Protein AF-A0A8C5S8V0-F1 (afdb_monomer_lite)

Radius of gyration: 33.28 Å; chains: 1; bounding box: 62×49×114 Å

Foldseek 3Di:
DDDDDDDDDDDPDPPDPPPPVVVVVVVVVVVVCVVVVVVVVVVLVCLQVVLVVQLVVLVVLLVQLVVVVVVVVVPPPDDPDPPDDDVSVVSNVSSVLSNVLSVLSNVCSVVVDPVSVVVSVVSVVVVVVVVVVVVVVCVVCVVVVLVVVLVVVLVLLLCCVVDPVSVVVVVCVCVVVVHAHSVHVCSNVVNVVVPDDPPPNPDDDPPDDD

InterPro domains:
  IPR008952 Tetraspanin, EC2 domain superfamily [G3DSA:1.10.1450.10] (140-208)
  IPR008952 Tetraspanin, EC2 domain superfamily [SSF48652] (139-200)
  IPR018499 Tetraspanin/Peripherin [PF00335] (44-190)
  IPR018499 Tetraspanin/Peripherin [PTHR19282] (47-190)

Organism: Laticauda laticaudata (NCBI:txid8630)

Structure (mmCIF, N/CA/C/O backbone):
data_AF-A0A8C5S8V0-F1
#
_entry.id   AF-A0A8C5S8V0-F1
#
loop_
_atom_site.group_PDB
_atom_site.id
_atom_site.type_symbol
_atom_site.label_atom_id
_atom_site.label_alt_id
_atom_site.label_comp_id
_atom_site.label_asym_id
_atom_site.label_entity_id
_atom_site.label_seq_id
_atom_site.pdbx_PDB_ins_code
_atom_site.Cartn_x
_atom_site.Cartn_y
_atom_site.Cartn_z
_atom_site.occupancy
_atom_site.B_iso_or_equiv
_atom_site.auth_seq_id
_atom_site.auth_comp_id
_atom_site.auth_asym_id
_atom_site.auth_atom_id
_atom_site.pdbx_PDB_model_num
ATOM 1 N N . PHE A 1 1 ? -20.582 -27.623 48.621 1.00 42.00 1 PHE A N 1
ATOM 2 C CA . PHE A 1 1 ? -21.358 -27.596 49.874 1.00 42.00 1 PHE A CA 1
ATOM 3 C C . PHE A 1 1 ? -20.462 -27.062 50.981 1.00 42.00 1 PHE A C 1
ATOM 5 O O . PHE A 1 1 ? -19.531 -27.774 51.334 1.00 42.00 1 PHE A O 1
ATOM 12 N N . PRO A 1 2 ? -20.627 -25.824 51.474 1.00 47.59 2 PRO A N 1
ATOM 13 C CA . PRO A 1 2 ? -19.934 -25.407 52.684 1.00 47.59 2 PRO A CA 1
ATOM 14 C C . PRO A 1 2 ? -20.693 -25.917 53.920 1.00 47.59 2 PRO A C 1
ATOM 16 O O . PRO A 1 2 ? -21.918 -26.030 53.910 1.00 47.59 2 PRO A O 1
ATOM 19 N N . HIS A 1 3 ? -19.921 -26.300 54.932 1.00 40.84 3 HIS A N 1
ATOM 20 C CA . HIS A 1 3 ? -20.319 -27.047 56.126 1.00 40.84 3 HIS A CA 1
ATOM 21 C C . HIS A 1 3 ? -21.219 -26.259 57.108 1.00 40.84 3 HIS A C 1
ATOM 23 O O . HIS A 1 3 ? -21.192 -25.028 57.099 1.00 40.84 3 HIS A O 1
ATOM 29 N N . PRO A 1 4 ? -21.994 -26.954 57.969 1.00 43.84 4 PRO A N 1
ATOM 30 C CA . PRO A 1 4 ? -22.879 -26.339 58.960 1.00 43.84 4 PRO A CA 1
ATOM 31 C C . PRO A 1 4 ? -22.110 -25.732 60.146 1.00 43.84 4 PRO A C 1
ATOM 33 O O . PRO A 1 4 ? -21.208 -26.359 60.698 1.00 43.84 4 PRO A O 1
ATOM 36 N N . CYS A 1 5 ? -22.508 -24.529 60.572 1.00 42.72 5 CYS A N 1
ATOM 37 C CA . CYS A 1 5 ? -22.078 -23.928 61.835 1.00 42.72 5 CYS A CA 1
ATOM 38 C C . CYS A 1 5 ? -22.694 -24.695 63.019 1.00 42.72 5 CYS A C 1
ATOM 40 O O . CYS A 1 5 ? -23.913 -24.846 63.094 1.00 42.72 5 CYS A O 1
ATOM 42 N N . THR A 1 6 ? -21.863 -25.171 63.945 1.00 46.66 6 THR A N 1
ATOM 43 C CA . THR A 1 6 ? -22.272 -25.737 65.244 1.00 46.66 6 THR A CA 1
ATOM 44 C C . THR A 1 6 ? -22.506 -24.646 66.308 1.00 46.66 6 THR A C 1
ATOM 46 O O . THR A 1 6 ? -22.030 -23.525 66.130 1.00 46.66 6 THR A O 1
ATOM 49 N N . PRO A 1 7 ? -23.264 -24.940 67.388 1.00 44.78 7 PRO A N 1
ATOM 50 C CA . PRO A 1 7 ? -24.003 -23.940 68.165 1.00 44.78 7 PRO A CA 1
ATOM 51 C C . PRO A 1 7 ? -23.244 -23.317 69.359 1.00 44.78 7 PRO A C 1
ATOM 53 O O . PRO A 1 7 ? -22.161 -23.759 69.732 1.00 44.78 7 PRO A O 1
ATOM 56 N N . LEU A 1 8 ? -23.872 -22.266 69.908 1.00 46.88 8 LEU A N 1
ATOM 57 C CA . LEU A 1 8 ? -23.425 -21.238 70.865 1.00 46.88 8 LEU A CA 1
ATOM 58 C C . LEU A 1 8 ? -22.712 -21.686 72.166 1.00 46.88 8 LEU A C 1
ATOM 60 O O . LEU A 1 8 ? -23.029 -22.716 72.752 1.00 46.88 8 LEU A O 1
ATOM 64 N N . SER A 1 9 ? -21.858 -20.779 72.669 1.00 39.94 9 SER A N 1
ATOM 65 C CA . SER A 1 9 ? -21.313 -20.682 74.043 1.00 39.94 9 SER A CA 1
ATOM 66 C C . SER A 1 9 ? -21.852 -19.388 74.711 1.00 39.94 9 SER A C 1
ATOM 68 O O . SER A 1 9 ? -22.290 -18.495 73.984 1.00 39.94 9 SER A O 1
ATOM 70 N N . PRO A 1 10 ? -21.905 -19.267 76.053 1.00 43.69 10 PRO A N 1
ATOM 71 C CA . PRO A 1 10 ? -23.105 -19.009 76.854 1.00 43.69 10 PRO A CA 1
ATOM 72 C C . PRO A 1 10 ? -23.436 -17.525 77.090 1.00 43.69 10 PRO A C 1
ATOM 74 O O . PRO A 1 10 ? -24.373 -17.224 77.828 1.00 43.69 10 PRO A O 1
ATOM 77 N N . ASP A 1 11 ? -22.710 -16.600 76.470 1.00 45.16 11 ASP A N 1
ATOM 78 C CA . ASP A 1 11 ? -22.984 -15.173 76.592 1.00 45.16 11 ASP A CA 1
ATOM 79 C C . ASP A 1 11 ? -23.925 -14.783 75.455 1.00 45.16 11 ASP A C 1
ATOM 81 O O . ASP A 1 11 ? -23.523 -14.701 74.296 1.00 45.16 11 ASP A O 1
ATOM 85 N N . GLY A 1 12 ? -25.210 -14.645 75.794 1.00 46.97 12 GLY A N 1
ATOM 86 C CA . GLY A 1 12 ? -26.328 -14.388 74.885 1.00 46.97 12 GLY A CA 1
ATOM 87 C C . GLY A 1 12 ? -26.205 -13.088 74.094 1.00 46.97 12 GLY A C 1
ATOM 88 O O . GLY A 1 12 ? -26.936 -12.131 74.334 1.00 46.97 12 GLY A O 1
ATOM 89 N N . GLN A 1 13 ? -25.314 -13.078 73.109 1.00 38.91 13 GLN A N 1
ATOM 90 C CA . GLN A 1 13 ? -25.154 -12.004 72.152 1.00 38.91 13 GLN A CA 1
ATOM 91 C C . GLN A 1 13 ? -25.221 -12.613 70.754 1.00 38.91 13 GLN A C 1
ATOM 93 O O . GLN A 1 13 ? -24.284 -13.260 70.281 1.00 38.91 13 GLN A O 1
ATOM 98 N N . GLU A 1 14 ? -26.378 -12.440 70.111 1.00 40.88 14 GLU A N 1
ATOM 99 C CA . GLU A 1 14 ? -26.601 -12.790 68.711 1.00 40.88 14 GLU A CA 1
ATOM 100 C C . GLU A 1 14 ? -25.585 -12.042 67.837 1.00 40.88 14 GLU A C 1
ATOM 102 O O . GLU A 1 14 ? -25.805 -10.911 67.405 1.00 40.88 14 GLU A O 1
ATOM 107 N N . SER A 1 15 ? -24.447 -12.671 67.546 1.00 43.50 15 SER A N 1
ATOM 108 C CA . SER A 1 15 ? -23.608 -12.271 66.419 1.00 43.50 15 SER A CA 1
ATOM 109 C C . SER A 1 15 ? -24.279 -12.797 65.155 1.00 43.50 15 SER A C 1
ATOM 111 O O . SER A 1 15 ? -23.952 -13.854 64.618 1.00 43.50 15 SER A O 1
ATOM 113 N N . GLY A 1 16 ? -25.301 -12.061 64.715 1.00 40.69 16 GLY A N 1
ATOM 114 C CA . GLY A 1 16 ? -26.014 -12.336 63.481 1.00 40.69 16 GLY A CA 1
ATOM 115 C C . GLY A 1 16 ? -25.028 -12.416 62.320 1.00 40.69 16 GLY A C 1
ATOM 116 O O . GLY A 1 16 ? -24.464 -11.407 61.894 1.00 40.69 16 GLY A O 1
ATOM 117 N N . CYS A 1 17 ? -24.833 -13.616 61.776 1.00 51.16 17 CYS A N 1
ATOM 118 C CA . CYS A 1 17 ? -24.262 -13.778 60.448 1.00 51.16 17 CYS A CA 1
ATOM 119 C C . CYS A 1 17 ? -25.280 -13.224 59.448 1.00 51.16 17 CYS A C 1
ATOM 121 O O . CYS A 1 17 ? -26.121 -13.951 58.923 1.00 51.16 17 CYS A O 1
ATOM 123 N N . SER A 1 18 ? -25.230 -11.911 59.223 1.00 51.28 18 SER A N 1
ATOM 124 C CA . SER A 1 18 ? -25.999 -11.251 58.176 1.00 51.28 18 SER A CA 1
ATOM 125 C C . SER A 1 18 ? -25.414 -11.670 56.830 1.00 51.28 18 SER A C 1
ATOM 127 O O . SER A 1 18 ? -24.447 -11.090 56.329 1.00 51.28 18 SER A O 1
ATOM 129 N N . TRP A 1 19 ? -25.971 -12.739 56.262 1.00 48.50 19 TRP A N 1
ATOM 130 C CA . TRP A 1 19 ? -25.796 -13.056 54.853 1.00 48.50 19 TRP A CA 1
ATOM 131 C C . TRP A 1 19 ? -26.384 -11.896 54.055 1.00 48.50 19 TRP A C 1
ATOM 133 O O . TRP A 1 19 ? -27.598 -11.777 53.922 1.00 48.50 19 TRP A O 1
ATOM 143 N N . ASN A 1 20 ? -25.517 -11.014 53.557 1.00 61.16 20 ASN A N 1
ATOM 144 C CA . ASN A 1 20 ? -25.916 -9.921 52.685 1.00 61.16 20 ASN A CA 1
ATOM 145 C C . ASN A 1 20 ? -25.773 -10.398 51.229 1.00 61.16 20 ASN A C 1
ATOM 147 O O . ASN A 1 20 ? -24.657 -10.367 50.695 1.00 61.16 20 ASN A O 1
ATOM 151 N N . PRO A 1 21 ? -26.857 -10.877 50.583 1.00 59.06 21 PRO A N 1
ATOM 152 C CA . PRO A 1 21 ? -26.790 -11.469 49.248 1.00 59.06 21 PRO A CA 1
ATOM 153 C C . PRO A 1 21 ? -26.170 -10.496 48.243 1.00 59.06 21 PRO A C 1
ATOM 155 O O . PRO A 1 21 ? -25.381 -10.901 47.396 1.00 59.06 21 PRO A O 1
ATOM 158 N N . THR A 1 22 ? -26.418 -9.197 48.406 1.00 61.09 22 THR A N 1
ATOM 159 C CA . THR A 1 22 ? -25.874 -8.116 47.580 1.00 61.09 22 THR A CA 1
ATOM 160 C C . THR A 1 22 ? -24.343 -8.094 47.577 1.00 61.09 22 THR A C 1
ATOM 162 O O . THR A 1 22 ? -23.731 -7.917 46.529 1.00 61.09 22 THR A O 1
ATOM 165 N N . ARG A 1 23 ? -23.695 -8.345 48.724 1.00 59.88 23 ARG A N 1
ATOM 166 C CA . ARG A 1 23 ? -22.225 -8.341 48.843 1.00 59.88 23 ARG A CA 1
ATOM 167 C C . ARG A 1 23 ? -21.589 -9.542 48.136 1.00 59.88 23 ARG A C 1
ATOM 169 O O . ARG A 1 23 ? -20.514 -9.411 47.558 1.00 59.88 23 ARG A O 1
ATOM 176 N N . GLN A 1 24 ? -22.278 -10.683 48.134 1.00 62.91 24 GLN A N 1
ATOM 177 C CA . GLN A 1 24 ? -21.871 -11.880 47.396 1.00 62.91 24 GLN A CA 1
ATOM 178 C C . GLN A 1 24 ? -21.974 -11.664 45.875 1.00 62.91 24 GLN A C 1
ATOM 180 O O . GLN A 1 24 ? -21.067 -12.056 45.143 1.00 62.91 24 GLN A O 1
ATOM 185 N N . TRP A 1 25 ? -23.034 -10.989 45.405 1.00 57.75 25 TRP A N 1
ATOM 186 C CA . TRP A 1 25 ? -23.209 -10.621 43.993 1.00 57.75 25 TRP A CA 1
ATOM 187 C C . TRP A 1 25 ? -22.106 -9.680 43.492 1.00 57.75 25 TRP A C 1
ATOM 189 O O . TRP A 1 25 ? -21.557 -9.922 42.421 1.00 57.75 25 TRP A O 1
ATOM 199 N N . TYR A 1 26 ? -21.712 -8.670 44.278 1.00 59.69 26 TYR A N 1
ATOM 200 C CA . TYR A 1 26 ? -20.599 -7.782 43.913 1.00 59.69 26 TYR A CA 1
ATOM 201 C C . TYR A 1 26 ? -19.262 -8.527 43.800 1.00 59.69 26 TYR A C 1
ATOM 203 O O . TYR A 1 26 ? -18.533 -8.315 42.838 1.00 59.69 26 TYR A O 1
ATOM 211 N N . LEU A 1 27 ? -18.947 -9.437 44.727 1.00 61.91 27 LEU A N 1
ATOM 212 C CA . LEU A 1 27 ? -17.675 -10.175 44.718 1.00 61.91 27 LEU A CA 1
ATOM 213 C C . LEU A 1 27 ? -17.584 -11.219 43.591 1.00 61.91 27 LEU A C 1
ATOM 215 O O . LEU A 1 27 ? -16.499 -11.434 43.053 1.00 61.91 27 LEU A O 1
ATOM 219 N N . LEU A 1 28 ? -18.708 -11.838 43.209 1.00 60.12 28 LEU A N 1
ATOM 220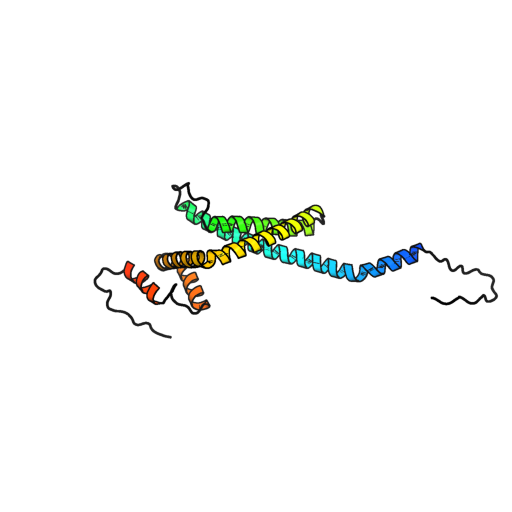 C CA . LEU A 1 28 ? -18.779 -12.765 42.071 1.00 60.12 28 LEU A CA 1
ATOM 221 C C . LEU A 1 28 ? -18.759 -12.047 40.714 1.00 60.12 28 LEU A C 1
ATOM 223 O O . LEU A 1 28 ? -18.283 -12.625 39.743 1.00 60.12 28 LEU A O 1
ATOM 227 N N . HIS A 1 29 ? -19.236 -10.800 40.637 1.00 54.31 29 HIS A N 1
ATOM 228 C CA . HIS A 1 29 ? -19.078 -9.971 39.438 1.00 54.31 29 HIS A CA 1
ATOM 229 C C . HIS A 1 29 ? -17.649 -9.407 39.336 1.00 54.31 29 HIS A C 1
ATOM 231 O O . HIS A 1 29 ? -17.061 -9.392 38.258 1.00 54.31 29 HIS A O 1
ATOM 237 N N . GLN A 1 30 ? -17.037 -9.019 40.462 1.00 50.06 30 GLN A N 1
ATOM 238 C CA . GLN A 1 30 ? -15.672 -8.477 40.520 1.00 50.06 30 GLN A CA 1
ATOM 239 C C . GLN A 1 30 ? -14.610 -9.462 39.990 1.00 50.06 30 GLN A C 1
ATOM 241 O O . GLN A 1 30 ? -13.646 -9.045 39.349 1.00 50.06 30 GLN A O 1
ATOM 246 N N . SER A 1 31 ? -14.772 -10.769 40.225 1.00 47.59 31 SER A N 1
ATOM 247 C CA . SER A 1 31 ? -13.802 -11.792 39.806 1.00 47.59 31 SER A CA 1
ATOM 248 C C . SER A 1 31 ? -13.786 -12.057 38.294 1.00 47.59 31 SER A C 1
ATOM 250 O O . SER A 1 31 ? -12.756 -12.480 37.772 1.00 47.59 31 SER A O 1
ATOM 252 N N . SER A 1 32 ? -14.865 -11.745 37.568 1.00 54.16 32 SER A N 1
ATOM 253 C CA . SER A 1 32 ? -14.909 -11.804 36.097 1.00 54.16 32 SER A CA 1
ATOM 254 C C . SER A 1 32 ? -14.277 -10.595 35.389 1.00 54.16 32 SER A C 1
ATOM 256 O O . SER A 1 32 ? -14.012 -10.680 34.192 1.00 54.16 32 SER A O 1
ATOM 258 N N . HIS A 1 33 ? -13.999 -9.492 36.095 1.00 53.62 33 HIS A N 1
ATOM 259 C CA . HIS A 1 33 ? -13.464 -8.260 35.490 1.00 53.62 33 HIS A CA 1
ATOM 260 C C . HIS A 1 33 ? -11.927 -8.134 35.550 1.00 53.62 33 HIS A C 1
ATOM 262 O O . HIS A 1 33 ? -11.331 -7.511 34.675 1.00 53.62 33 HIS A O 1
ATOM 268 N N . LEU A 1 34 ? -11.251 -8.798 36.497 1.00 57.88 34 LEU A N 1
ATOM 269 C CA . LEU A 1 34 ? -9.812 -8.598 36.750 1.00 57.88 34 LEU A CA 1
ATOM 270 C C . LEU A 1 34 ? -8.831 -8.967 35.602 1.00 57.88 34 LEU A C 1
ATOM 272 O O . LEU A 1 34 ? -7.851 -8.244 35.432 1.00 57.88 34 LEU A O 1
ATOM 276 N N . PRO A 1 35 ? -9.024 -10.038 34.798 1.00 56.28 35 PRO A N 1
ATOM 277 C CA . PRO A 1 35 ? -8.169 -10.301 33.630 1.00 56.28 35 PRO A CA 1
ATOM 278 C C . PRO A 1 35 ? -8.601 -9.520 32.375 1.00 56.28 35 PRO A C 1
ATOM 280 O O . PRO A 1 35 ? -7.834 -9.414 31.417 1.00 56.28 35 PRO A O 1
ATOM 283 N N . LEU A 1 36 ? -9.816 -8.964 32.371 1.00 58.81 36 LEU A N 1
ATOM 284 C CA . LEU A 1 36 ? -10.392 -8.251 31.231 1.00 58.81 36 LEU A CA 1
ATOM 285 C C . LEU A 1 36 ? -9.857 -6.814 31.127 1.00 58.81 36 LEU A C 1
ATOM 287 O O . LEU A 1 36 ? -9.643 -6.318 30.021 1.00 58.81 36 LEU A O 1
ATOM 291 N N . ASP A 1 37 ? -9.576 -6.170 32.263 1.00 65.56 37 ASP A N 1
ATOM 292 C CA . ASP A 1 37 ? -9.092 -4.785 32.308 1.00 65.56 37 ASP A CA 1
ATOM 293 C C . ASP A 1 37 ? -7.676 -4.649 31.726 1.00 65.56 37 ASP A C 1
ATOM 295 O O . ASP A 1 37 ? -7.413 -3.763 30.910 1.00 65.56 37 ASP A O 1
ATOM 299 N N . SER A 1 38 ? -6.768 -5.575 32.056 1.00 67.38 38 SER A N 1
ATOM 300 C CA . SER A 1 38 ? -5.398 -5.570 31.516 1.00 67.38 38 SER A CA 1
ATOM 301 C C . SER A 1 38 ? -5.376 -5.820 30.001 1.00 67.38 38 SER A C 1
ATOM 303 O O . SER A 1 38 ? -4.689 -5.115 29.256 1.00 67.38 38 SER A O 1
ATOM 305 N N . PHE A 1 39 ? -6.200 -6.760 29.526 1.00 74.75 39 PHE A N 1
ATOM 306 C CA . PHE A 1 39 ? -6.371 -7.030 28.099 1.00 74.75 39 PHE A CA 1
ATOM 307 C C . PHE A 1 39 ? -6.983 -5.832 27.358 1.00 74.75 39 PHE A C 1
ATOM 309 O O . PHE A 1 39 ? -6.514 -5.471 26.281 1.00 74.75 39 PHE A O 1
ATOM 316 N N . SER A 1 40 ? -7.974 -5.168 27.956 1.00 77.31 40 SER A N 1
ATOM 317 C CA . SER A 1 40 ? -8.625 -3.974 27.405 1.00 77.31 40 SER A CA 1
ATOM 318 C C . SER A 1 40 ? -7.648 -2.805 27.241 1.00 77.31 40 SER A C 1
ATOM 320 O O . SER A 1 40 ? -7.581 -2.197 26.172 1.00 77.31 40 SER A O 1
ATOM 322 N N . HIS A 1 41 ? -6.819 -2.529 28.253 1.00 79.44 41 HIS A N 1
ATOM 323 C CA . HIS A 1 41 ? -5.790 -1.490 28.166 1.00 79.44 41 HIS A CA 1
ATOM 324 C C . HIS A 1 41 ? -4.733 -1.799 27.098 1.00 79.44 41 HIS A C 1
ATOM 326 O O . HIS A 1 41 ? -4.353 -0.908 26.333 1.00 79.44 41 HIS A O 1
ATOM 332 N N . CYS A 1 42 ? -4.293 -3.057 26.999 1.00 83.31 42 CYS A N 1
ATOM 333 C CA . CYS A 1 42 ? -3.346 -3.481 25.971 1.00 83.31 42 CYS A CA 1
ATOM 334 C C . CYS A 1 42 ? -3.955 -3.368 24.565 1.00 83.31 42 CYS A C 1
ATOM 336 O O . CYS A 1 42 ? -3.340 -2.790 23.672 1.00 83.31 42 CYS A O 1
ATOM 338 N N . ALA A 1 43 ? -5.198 -3.820 24.381 1.00 82.38 43 ALA A N 1
ATOM 339 C CA . ALA A 1 43 ? -5.918 -3.735 23.114 1.00 82.38 43 ALA A CA 1
ATOM 340 C C . ALA A 1 43 ? -6.152 -2.282 22.667 1.00 82.38 43 ALA A C 1
ATOM 342 O O . ALA A 1 43 ? -5.960 -1.969 21.490 1.00 82.38 43 ALA A O 1
ATOM 343 N N . LYS A 1 44 ? -6.502 -1.374 23.591 1.00 83.25 44 LYS A N 1
ATOM 344 C CA . LYS A 1 44 ? -6.614 0.069 23.308 1.00 83.25 44 LYS A CA 1
ATOM 345 C C . LYS A 1 44 ? -5.271 0.653 22.856 1.00 83.25 44 LYS A C 1
ATOM 347 O O . LYS A 1 44 ? -5.220 1.341 21.839 1.00 83.25 44 LYS A O 1
ATOM 352 N N . CYS A 1 45 ? -4.185 0.334 23.564 1.00 86.06 45 CYS A N 1
ATOM 353 C CA . CYS A 1 45 ? -2.840 0.813 23.235 1.00 86.06 45 CYS A CA 1
ATOM 354 C C . CYS A 1 45 ? -2.352 0.287 21.874 1.00 86.06 45 CYS A C 1
ATOM 356 O O . CYS A 1 45 ? -1.865 1.056 21.045 1.00 86.06 45 CYS A O 1
ATOM 358 N N . LEU A 1 46 ? -2.550 -1.006 21.605 1.00 87.50 46 LEU A N 1
ATOM 359 C CA . LEU A 1 46 ? -2.228 -1.633 20.322 1.00 87.50 46 LEU A CA 1
ATOM 360 C C . LEU A 1 46 ? -3.027 -1.011 19.175 1.00 87.50 46 LEU A C 1
ATOM 362 O O . LEU A 1 46 ? -2.445 -0.646 18.158 1.00 87.50 46 LEU A O 1
ATOM 366 N N . THR A 1 47 ? -4.337 -0.827 19.359 1.00 84.69 47 THR A N 1
ATOM 367 C CA . THR A 1 47 ? -5.211 -0.202 18.356 1.00 84.69 47 THR A CA 1
ATOM 368 C C . THR A 1 47 ? -4.757 1.222 18.054 1.00 84.69 47 THR A C 1
ATOM 370 O O . THR A 1 47 ? -4.658 1.596 16.890 1.00 84.69 47 THR A O 1
ATOM 373 N N . PHE A 1 48 ? -4.428 2.015 19.073 1.00 88.31 48 PHE A N 1
ATOM 374 C CA . PHE A 1 48 ? -3.938 3.379 18.881 1.00 88.31 48 PHE A CA 1
ATOM 375 C C . PHE A 1 48 ? -2.583 3.413 18.158 1.00 88.31 48 PHE A C 1
ATOM 377 O O . PHE A 1 48 ? -2.401 4.165 17.200 1.00 88.31 48 PHE A O 1
ATOM 384 N N . THR A 1 49 ?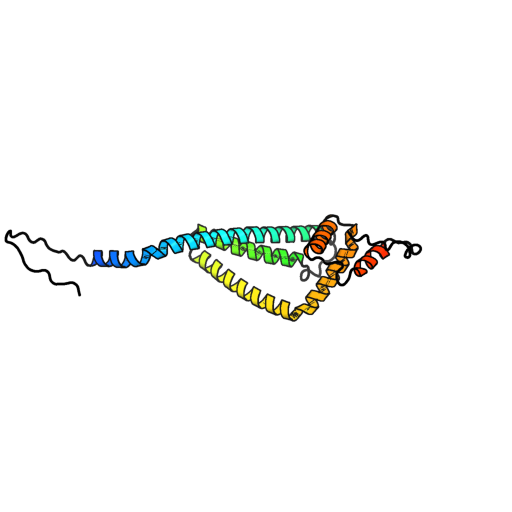 -1.645 2.563 18.581 1.00 89.69 49 THR A N 1
ATOM 385 C CA . THR A 1 49 ? -0.282 2.526 18.032 1.00 89.69 49 THR A CA 1
ATOM 386 C C . THR A 1 49 ? -0.294 2.085 16.573 1.00 89.69 49 THR A C 1
ATOM 388 O O . THR A 1 49 ? 0.298 2.744 15.721 1.00 89.69 49 THR A O 1
ATOM 391 N N . TRP A 1 50 ? -1.023 1.010 16.268 1.00 89.19 50 TRP A N 1
ATOM 392 C CA . TRP A 1 50 ? -1.168 0.500 14.911 1.00 89.19 50 TRP A CA 1
ATOM 393 C C . TRP A 1 50 ? -1.832 1.547 14.015 1.00 89.19 50 TRP A C 1
ATOM 395 O O . TRP A 1 50 ? -1.227 1.967 13.037 1.00 89.19 50 TRP A O 1
ATOM 405 N N . ASN A 1 51 ? -2.998 2.085 14.391 1.00 91.25 51 ASN A N 1
ATOM 406 C CA . ASN A 1 51 ? -3.669 3.118 13.591 1.00 91.25 51 ASN A CA 1
ATOM 407 C C . ASN A 1 51 ? -2.802 4.368 13.366 1.00 91.25 51 ASN A C 1
ATOM 409 O O . ASN A 1 51 ? -2.846 4.950 12.285 1.00 91.25 51 ASN A O 1
ATOM 413 N N . THR A 1 52 ? -1.965 4.756 14.333 1.00 91.44 52 THR A N 1
ATOM 414 C CA . THR A 1 52 ? -1.026 5.875 14.157 1.00 91.44 52 THR A CA 1
ATOM 415 C C . THR A 1 52 ? 0.029 5.564 13.096 1.00 91.44 52 THR A C 1
ATOM 417 O O . THR A 1 52 ? 0.271 6.387 12.215 1.00 91.44 52 THR A O 1
ATOM 420 N N . ILE A 1 53 ? 0.620 4.366 13.125 1.00 93.88 53 ILE A N 1
ATOM 421 C CA . ILE A 1 53 ? 1.595 3.927 12.115 1.00 93.88 53 ILE A CA 1
ATOM 422 C C . ILE A 1 53 ? 0.945 3.888 10.724 1.00 93.88 53 ILE A C 1
ATOM 424 O O . ILE A 1 53 ? 1.498 4.450 9.779 1.00 93.88 53 ILE A O 1
ATOM 428 N N . PHE A 1 54 ? -0.253 3.304 10.599 1.00 91.94 54 PHE A N 1
ATOM 429 C CA . PHE A 1 54 ? -0.988 3.278 9.326 1.00 91.94 54 PHE A CA 1
ATOM 430 C C . PHE A 1 54 ? -1.343 4.676 8.829 1.00 91.94 54 PHE A C 1
ATOM 432 O O . PHE A 1 54 ? -1.241 4.941 7.634 1.00 91.94 54 PHE A O 1
ATOM 439 N N . SER A 1 55 ? -1.684 5.597 9.732 1.00 94.38 55 SER A N 1
ATOM 440 C CA . SER A 1 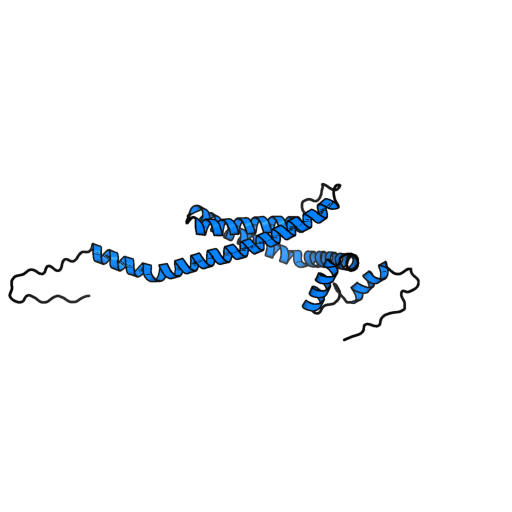55 ? -1.933 6.991 9.374 1.00 94.38 55 SER A CA 1
ATOM 441 C C . SER A 1 55 ? -0.685 7.667 8.802 1.00 94.38 55 SER A C 1
ATOM 443 O O . SER A 1 55 ? -0.799 8.388 7.814 1.00 94.38 55 SER A O 1
ATOM 445 N N . ILE A 1 56 ? 0.494 7.445 9.394 1.00 95.50 56 ILE A N 1
ATOM 446 C CA . ILE A 1 56 ? 1.761 8.019 8.909 1.00 95.50 56 ILE A CA 1
ATOM 447 C C . ILE A 1 56 ? 2.112 7.446 7.531 1.00 95.50 56 ILE A C 1
ATOM 449 O O . ILE A 1 56 ? 2.429 8.206 6.619 1.00 95.50 56 ILE A O 1
ATOM 453 N N . ILE A 1 57 ? 1.999 6.126 7.355 1.00 95.38 57 ILE A N 1
ATOM 454 C CA . ILE A 1 57 ? 2.249 5.466 6.065 1.00 95.38 57 ILE A CA 1
ATOM 455 C C . ILE A 1 57 ? 1.268 5.975 5.000 1.00 95.38 57 ILE A C 1
ATOM 457 O O . ILE A 1 57 ? 1.684 6.317 3.896 1.00 95.38 57 ILE A O 1
ATOM 461 N N . GLY A 1 58 ? -0.022 6.085 5.330 1.00 95.44 58 GLY A N 1
ATOM 462 C CA . GLY A 1 58 ? -1.037 6.613 4.418 1.00 95.44 58 GLY A CA 1
ATOM 463 C C . GLY A 1 58 ? -0.754 8.056 3.996 1.00 95.44 58 GLY A C 1
ATOM 464 O O . GLY A 1 58 ? -0.843 8.373 2.812 1.00 95.44 58 GLY A O 1
ATOM 465 N N . LEU A 1 59 ? -0.334 8.912 4.937 1.00 95.94 59 LEU A N 1
ATOM 466 C CA . LEU A 1 59 ? 0.055 10.296 4.643 1.00 95.94 59 LEU A CA 1
ATOM 467 C C . LEU A 1 59 ? 1.287 10.365 3.740 1.00 95.94 59 LEU A C 1
ATOM 469 O O . LEU A 1 59 ? 1.329 11.196 2.839 1.00 95.94 59 LEU A O 1
ATOM 473 N N . PHE A 1 60 ? 2.266 9.486 3.952 1.00 96.00 60 PHE A N 1
ATOM 474 C CA . PHE A 1 60 ? 3.446 9.397 3.098 1.00 96.00 60 PHE A CA 1
ATOM 475 C C . PHE A 1 60 ? 3.082 8.977 1.666 1.00 96.00 60 PHE A C 1
ATOM 477 O O . PHE A 1 60 ? 3.500 9.624 0.709 1.00 96.00 60 PHE A O 1
ATOM 484 N N . ILE A 1 61 ? 2.231 7.957 1.512 1.00 94.56 61 ILE A N 1
ATOM 485 C CA . ILE A 1 61 ? 1.720 7.523 0.202 1.00 94.56 61 ILE A CA 1
ATOM 486 C C . ILE A 1 61 ? 0.937 8.652 -0.484 1.00 94.56 61 ILE A C 1
ATOM 488 O O . ILE A 1 61 ? 1.121 8.901 -1.674 1.00 94.56 61 ILE A O 1
ATOM 492 N N . LEU A 1 62 ? 0.086 9.359 0.263 1.00 94.88 62 LEU A N 1
ATOM 493 C CA . LEU A 1 62 ? -0.683 10.492 -0.247 1.00 94.88 62 LEU A CA 1
ATOM 494 C C . LEU A 1 62 ? 0.230 11.648 -0.678 1.00 94.88 62 LEU A C 1
ATOM 496 O O . LEU A 1 62 ? -0.002 12.235 -1.732 1.00 94.88 62 LEU A O 1
ATOM 500 N N . ALA A 1 63 ? 1.287 11.939 0.083 1.00 94.75 63 ALA A N 1
ATOM 501 C CA . ALA A 1 63 ? 2.277 12.950 -0.274 1.00 94.75 63 ALA A CA 1
ATOM 502 C C . ALA A 1 63 ? 3.004 12.596 -1.579 1.00 94.75 63 ALA A C 1
ATOM 504 O O . ALA A 1 63 ? 3.095 13.449 -2.458 1.00 94.75 63 ALA A O 1
ATOM 505 N N . ILE A 1 64 ? 3.440 11.340 -1.745 1.00 91.62 64 ILE A N 1
ATOM 506 C CA . ILE A 1 64 ? 4.047 10.857 -2.998 1.00 91.62 64 ILE A CA 1
ATOM 507 C C . ILE A 1 64 ? 3.064 10.990 -4.163 1.00 91.62 64 ILE A C 1
ATOM 509 O O . ILE A 1 64 ? 3.433 11.475 -5.229 1.00 91.62 64 ILE A O 1
ATOM 513 N N . GLY A 1 65 ? 1.805 10.591 -3.966 1.00 90.62 65 GLY A N 1
ATOM 514 C CA . GLY A 1 65 ? 0.783 10.689 -5.004 1.00 90.62 65 GLY A CA 1
ATOM 515 C C . GLY A 1 65 ? 0.536 12.135 -5.447 1.00 90.62 65 GLY A C 1
ATOM 516 O O . GLY A 1 65 ? 0.492 12.408 -6.642 1.00 90.62 65 GLY A O 1
ATOM 517 N N . ILE A 1 66 ? 0.422 13.071 -4.499 1.00 90.94 66 ILE A N 1
ATOM 518 C CA . ILE A 1 66 ? 0.245 14.500 -4.802 1.00 90.94 66 ILE A CA 1
ATOM 519 C C . ILE A 1 66 ? 1.492 15.070 -5.483 1.00 90.94 66 ILE A C 1
ATOM 521 O O . ILE A 1 66 ? 1.356 15.795 -6.468 1.00 90.94 66 ILE A O 1
ATOM 525 N N . TRP A 1 67 ? 2.689 14.722 -5.004 1.00 90.25 67 TRP A N 1
ATOM 526 C CA . TRP A 1 67 ? 3.949 15.139 -5.622 1.00 90.25 67 TRP A CA 1
ATOM 527 C C . TRP A 1 67 ? 4.025 14.683 -7.083 1.00 90.25 67 TRP A C 1
ATOM 529 O O . TRP A 1 67 ? 4.200 15.506 -7.979 1.00 90.25 67 TRP A O 1
ATOM 539 N N . GLY A 1 68 ? 3.762 13.400 -7.345 1.00 85.56 68 GLY A N 1
ATOM 540 C CA . GLY A 1 68 ? 3.777 12.842 -8.697 1.00 85.56 68 GLY A CA 1
ATOM 541 C C . GLY A 1 68 ? 2.697 13.414 -9.621 1.00 85.56 68 GLY A C 1
ATOM 542 O O . GLY A 1 68 ? 2.886 13.448 -10.834 1.00 85.56 68 GLY A O 1
ATOM 543 N N . LEU A 1 69 ? 1.566 13.889 -9.085 1.00 83.81 69 LEU A N 1
ATOM 544 C CA . LEU A 1 69 ? 0.590 14.647 -9.877 1.00 83.81 69 LEU A CA 1
ATOM 545 C C . LEU A 1 69 ? 1.079 16.067 -10.173 1.00 83.81 69 LEU A C 1
ATOM 547 O O . LEU A 1 69 ? 0.895 16.542 -11.288 1.00 83.81 69 LEU A O 1
ATOM 551 N N . SER A 1 70 ? 1.736 16.730 -9.219 1.00 83.25 70 SER A N 1
ATOM 552 C CA . SER A 1 70 ? 2.240 18.096 -9.409 1.00 83.25 70 SER A CA 1
ATOM 553 C C . SER A 1 70 ? 3.305 18.197 -10.509 1.00 83.25 70 SER A C 1
ATOM 555 O O . SER A 1 70 ? 3.323 19.170 -11.263 1.00 83.25 70 SER A O 1
ATOM 557 N N . GLU A 1 71 ? 4.129 17.158 -10.670 1.00 77.94 71 GLU A N 1
ATOM 558 C CA . GLU A 1 71 ? 5.104 17.062 -11.762 1.00 77.94 71 GLU A CA 1
ATOM 559 C C . GLU A 1 71 ? 4.445 16.803 -13.125 1.00 77.94 71 GLU A C 1
ATOM 561 O O . GLU A 1 71 ? 4.969 17.231 -14.148 1.00 77.94 71 GLU A O 1
ATOM 566 N N . LYS A 1 72 ? 3.273 16.157 -13.160 1.00 68.94 72 LYS A N 1
ATOM 567 C CA . LYS A 1 72 ? 2.521 15.909 -14.403 1.00 68.94 72 LYS A CA 1
ATOM 568 C C . LYS A 1 72 ? 1.708 17.118 -14.857 1.00 68.94 72 LYS A C 1
ATOM 570 O O . LYS A 1 72 ? 1.666 17.414 -16.048 1.00 68.94 72 LYS A O 1
ATOM 575 N N . GLU A 1 73 ? 1.090 17.834 -13.920 1.00 61.88 73 GLU A N 1
ATOM 576 C CA . GLU A 1 73 ? 0.289 19.038 -14.195 1.00 61.88 73 GLU A CA 1
ATOM 577 C C . GLU A 1 73 ? 1.129 20.166 -14.820 1.00 61.88 73 GLU A C 1
ATOM 579 O O . GLU A 1 73 ? 0.623 20.942 -15.628 1.00 61.88 73 GLU A O 1
ATOM 584 N N . SER A 1 74 ? 2.429 20.239 -14.510 1.00 57.50 74 SER A N 1
ATOM 585 C CA . SER A 1 74 ? 3.339 21.212 -15.130 1.00 57.50 74 SER A CA 1
ATOM 586 C C . SER A 1 74 ? 3.664 20.906 -16.603 1.00 57.50 74 SER A C 1
ATOM 588 O O . SER A 1 74 ? 4.134 21.797 -17.313 1.00 57.50 74 SER A O 1
ATOM 590 N N . LEU A 1 75 ? 3.375 19.685 -17.080 1.00 53.88 75 LEU A N 1
ATOM 591 C CA . LEU A 1 75 ? 3.686 19.207 -18.434 1.00 53.88 75 LEU A CA 1
ATOM 592 C C . LEU A 1 75 ? 2.446 18.982 -19.323 1.00 53.88 75 LEU A C 1
ATOM 594 O O . LEU A 1 75 ? 2.552 19.091 -20.543 1.00 53.88 75 LEU A O 1
ATOM 598 N N . GLU A 1 76 ? 1.267 18.702 -18.755 1.00 54.03 76 GLU A N 1
ATOM 599 C CA . GLU A 1 76 ? 0.057 18.288 -19.494 1.00 54.03 76 GLU A CA 1
ATOM 600 C C . GLU A 1 76 ? -1.130 19.259 -19.297 1.00 54.03 76 GLU A C 1
ATOM 602 O O . GLU A 1 76 ? -2.251 18.851 -19.001 1.00 54.03 76 GLU A O 1
ATOM 607 N N . SER A 1 77 ? -0.944 20.560 -19.551 1.00 51.56 77 SER A N 1
ATOM 608 C CA . SER A 1 77 ? -2.075 21.511 -19.630 1.00 51.56 77 SER A CA 1
ATOM 609 C C . SER A 1 77 ? -3.021 21.264 -20.835 1.00 51.56 77 SER A C 1
ATOM 611 O O . SER A 1 77 ? -3.940 22.056 -21.046 1.00 51.56 77 SER A O 1
ATOM 613 N N . GLU A 1 78 ? -2.845 20.204 -21.643 1.00 50.94 78 GLU A N 1
ATOM 614 C CA . GLU A 1 78 ? -3.554 20.049 -22.929 1.00 50.94 78 GLU A CA 1
ATOM 615 C C . GLU A 1 78 ? -4.276 18.709 -23.187 1.00 50.94 78 GLU A C 1
ATOM 617 O O . GLU A 1 78 ? -4.836 18.530 -24.269 1.00 50.94 78 GLU A O 1
ATOM 622 N N . ARG A 1 79 ? -4.365 17.763 -22.236 1.00 49.72 79 ARG A N 1
ATOM 623 C CA . ARG A 1 79 ? -5.066 16.482 -22.494 1.00 49.72 79 ARG A CA 1
ATOM 624 C C . ARG A 1 79 ? -6.015 16.030 -21.387 1.00 49.72 79 ARG A C 1
ATOM 626 O O . ARG A 1 79 ? -5.889 14.972 -20.774 1.00 49.72 79 ARG A O 1
ATOM 633 N N . ILE A 1 80 ? -7.089 16.796 -21.233 1.00 54.06 80 ILE A N 1
ATOM 634 C CA . ILE A 1 80 ? -8.318 16.358 -20.563 1.00 54.06 80 ILE A CA 1
ATOM 635 C C . ILE A 1 80 ? -8.915 15.189 -21.365 1.00 54.06 80 ILE A C 1
ATOM 637 O O . ILE A 1 80 ? -9.696 15.453 -22.268 1.00 54.06 80 ILE A O 1
ATOM 641 N N . THR A 1 81 ? -8.559 13.920 -21.107 1.00 47.81 81 THR A N 1
ATOM 642 C CA . THR A 1 81 ? -9.392 12.738 -21.480 1.00 47.81 81 THR A CA 1
ATOM 643 C C . THR A 1 81 ? -9.037 11.421 -20.758 1.00 47.81 81 THR A C 1
ATOM 645 O O . THR A 1 81 ? -9.880 10.532 -20.744 1.00 47.81 81 THR A O 1
ATOM 648 N N . TYR A 1 82 ? -7.898 11.238 -20.078 1.00 50.53 82 TYR A N 1
ATOM 649 C CA . TYR A 1 82 ? -7.557 9.912 -19.505 1.00 50.53 82 TYR A CA 1
ATOM 650 C C . TYR A 1 82 ? -7.418 9.873 -17.972 1.00 50.53 82 TYR A C 1
ATOM 652 O O . TYR A 1 82 ? -6.551 9.204 -17.424 1.00 50.53 82 TYR A O 1
ATOM 660 N N . LEU A 1 83 ? -8.347 10.525 -17.266 1.00 51.50 83 LEU A N 1
ATOM 661 C CA . LEU A 1 83 ? -8.424 10.617 -15.792 1.00 51.50 83 LEU A CA 1
ATOM 662 C C . LEU A 1 83 ? -8.512 9.267 -15.034 1.00 51.50 83 LEU A C 1
ATOM 664 O O . LEU A 1 83 ? -8.549 9.255 -13.809 1.00 51.50 83 LEU A O 1
ATOM 668 N N . GLY A 1 84 ? -8.576 8.125 -15.725 1.00 51.16 84 GLY A N 1
ATOM 669 C CA . GLY A 1 84 ? -8.775 6.805 -15.116 1.00 51.16 84 GLY A CA 1
ATOM 670 C C . GLY A 1 84 ? -7.563 5.871 -15.106 1.00 51.16 84 GLY A C 1
ATOM 671 O O . GLY A 1 84 ? -7.696 4.754 -14.613 1.00 51.16 84 GLY A O 1
ATOM 672 N N . SER A 1 85 ? -6.410 6.241 -15.679 1.00 57.25 85 SER A N 1
ATOM 673 C CA . SER A 1 85 ? -5.283 5.293 -15.837 1.00 57.25 85 SER A CA 1
ATOM 674 C C . SER A 1 85 ? -3.926 5.803 -15.369 1.00 57.25 85 SER A C 1
ATOM 676 O O . SER A 1 85 ? -2.920 5.127 -15.586 1.00 57.25 85 SER A O 1
ATOM 678 N N . ASP A 1 86 ? -3.884 6.944 -14.683 1.00 74.25 86 ASP A N 1
ATOM 679 C CA . ASP A 1 86 ? -2.652 7.408 -14.060 1.00 74.25 86 ASP A CA 1
ATOM 680 C C . ASP A 1 86 ? -2.370 6.660 -12.750 1.00 74.25 86 ASP A C 1
ATOM 682 O O . ASP A 1 86 ? -3.175 6.730 -11.815 1.00 74.25 86 ASP A O 1
ATOM 686 N N . PRO A 1 87 ? -1.210 5.986 -12.622 1.00 78.62 87 PRO A N 1
ATOM 687 C CA . PRO A 1 87 ? -0.855 5.268 -11.399 1.00 78.62 87 PRO A CA 1
ATOM 688 C C . PRO A 1 87 ? -0.776 6.203 -10.181 1.00 78.62 87 PRO A C 1
ATOM 690 O O . PRO A 1 87 ? -1.069 5.777 -9.068 1.00 78.62 87 PRO A O 1
ATOM 693 N N . MET A 1 88 ? -0.466 7.491 -10.382 1.00 85.38 88 MET A N 1
ATOM 694 C CA . MET A 1 88 ? -0.403 8.489 -9.304 1.00 85.38 88 MET A CA 1
ATOM 695 C C . MET A 1 88 ? -1.776 8.810 -8.702 1.00 85.38 88 MET A C 1
ATOM 697 O O . MET A 1 88 ? -1.890 8.923 -7.482 1.00 85.38 88 MET A O 1
ATOM 701 N N . LEU A 1 89 ? -2.841 8.863 -9.514 1.00 86.75 89 LEU A N 1
ATOM 702 C CA . LEU A 1 89 ? -4.210 9.042 -9.005 1.00 86.75 89 LEU A CA 1
ATOM 703 C C . LEU A 1 89 ? -4.632 7.873 -8.113 1.00 86.75 89 LEU A C 1
ATOM 705 O O . LEU A 1 89 ? -5.288 8.073 -7.090 1.00 86.75 89 LEU A O 1
ATOM 709 N N . PHE A 1 90 ? -4.215 6.655 -8.467 1.00 87.56 90 PHE A N 1
ATOM 710 C CA . PHE A 1 90 ? -4.446 5.480 -7.636 1.00 87.56 90 PHE A CA 1
ATOM 711 C C . PHE A 1 90 ? -3.736 5.597 -6.278 1.00 87.56 90 PHE A C 1
ATOM 713 O O . PHE A 1 90 ? -4.371 5.362 -5.250 1.00 87.56 90 PHE A O 1
ATOM 720 N N . PHE A 1 91 ? -2.468 6.031 -6.243 1.00 90.25 91 PHE A N 1
ATOM 721 C CA . PHE A 1 91 ? -1.748 6.273 -4.984 1.00 90.25 91 PHE A CA 1
ATOM 722 C C . PHE A 1 91 ? -2.434 7.327 -4.105 1.00 90.25 91 PHE A C 1
ATOM 724 O O . PHE A 1 91 ? -2.582 7.103 -2.904 1.00 90.25 91 PHE A O 1
ATOM 731 N N . VAL A 1 92 ? -2.919 8.430 -4.687 1.00 92.75 92 VAL A N 1
ATOM 732 C CA . VAL A 1 92 ? -3.673 9.453 -3.940 1.00 92.75 92 VAL A CA 1
ATOM 733 C C . VAL A 1 92 ? -4.964 8.880 -3.364 1.00 92.75 92 VAL A C 1
ATOM 735 O O . VAL A 1 92 ? -5.241 9.081 -2.183 1.00 92.75 92 VAL A O 1
ATOM 738 N N . LEU A 1 93 ? -5.744 8.144 -4.162 1.00 92.06 93 LEU A N 1
ATOM 739 C CA . LEU A 1 93 ? -7.008 7.561 -3.711 1.00 92.06 93 LEU A CA 1
ATOM 740 C C . LEU A 1 93 ? -6.791 6.556 -2.572 1.00 92.06 93 LEU A C 1
ATOM 742 O O . LEU A 1 93 ? -7.473 6.624 -1.549 1.00 92.06 93 LEU A O 1
ATOM 746 N N . VAL A 1 94 ? -5.823 5.649 -2.729 1.00 92.38 94 VAL A N 1
ATOM 747 C CA . VAL A 1 94 ? -5.482 4.648 -1.708 1.00 92.38 94 VAL A CA 1
ATOM 748 C C . VAL A 1 94 ? -4.961 5.323 -0.442 1.00 92.38 94 VAL A C 1
ATOM 750 O O . VAL A 1 94 ? -5.439 5.008 0.647 1.00 92.38 94 VAL A O 1
ATOM 753 N N . GLY A 1 95 ? -4.038 6.281 -0.574 1.00 94.19 95 GLY A N 1
ATOM 754 C CA . GLY A 1 95 ? -3.506 7.051 0.551 1.00 94.19 95 GLY A CA 1
ATOM 755 C C . GLY A 1 95 ? -4.607 7.798 1.303 1.00 94.19 95 GLY A C 1
ATOM 756 O O . GLY A 1 95 ? -4.693 7.706 2.524 1.00 94.19 95 GLY A O 1
ATOM 757 N N . LEU A 1 96 ? -5.521 8.453 0.583 1.00 94.81 96 LEU A N 1
ATOM 758 C CA . LEU A 1 96 ? -6.636 9.194 1.171 1.00 94.81 96 LEU A CA 1
ATOM 759 C C . LEU A 1 96 ? -7.576 8.284 1.964 1.00 94.81 96 LEU A C 1
ATOM 761 O O . LEU A 1 96 ? -7.939 8.609 3.097 1.00 94.81 96 LEU A O 1
ATOM 765 N N . VAL A 1 97 ? -7.963 7.143 1.389 1.00 93.44 97 VAL A N 1
ATOM 766 C CA . VAL A 1 97 ? -8.834 6.165 2.055 1.00 93.44 97 VAL A CA 1
ATOM 767 C C . VAL A 1 97 ? -8.138 5.577 3.284 1.00 93.44 97 VAL A C 1
ATOM 769 O O . VAL A 1 97 ? -8.728 5.560 4.365 1.00 93.44 97 VAL A O 1
ATOM 772 N N . ALA A 1 98 ? -6.877 5.159 3.154 1.00 92.94 98 ALA A N 1
ATOM 773 C CA . ALA A 1 98 ? -6.099 4.580 4.246 1.00 92.94 98 ALA A CA 1
ATOM 774 C C . ALA A 1 98 ? -5.897 5.570 5.405 1.00 92.94 98 ALA A C 1
ATOM 776 O O . ALA A 1 98 ? -6.158 5.225 6.562 1.00 92.94 98 ALA A O 1
ATOM 777 N N . THR A 1 99 ? -5.504 6.814 5.112 1.00 94.38 99 THR A N 1
ATOM 778 C CA . THR A 1 99 ? -5.372 7.878 6.117 1.00 94.38 99 THR A CA 1
ATOM 779 C C . THR A 1 99 ? -6.715 8.189 6.768 1.00 94.38 99 THR A C 1
ATOM 781 O O . THR A 1 99 ? -6.782 8.284 7.989 1.00 94.38 99 THR A O 1
ATOM 784 N N . SER A 1 100 ? -7.806 8.277 6.001 1.00 92.94 100 SER A N 1
ATOM 785 C CA . SER A 1 100 ? -9.140 8.557 6.553 1.00 92.94 100 SER A CA 1
ATOM 786 C C . SER A 1 100 ? -9.613 7.460 7.514 1.00 92.94 100 SER A C 1
ATOM 788 O O . SER A 1 100 ? -10.067 7.766 8.617 1.00 92.94 100 SER A O 1
ATOM 790 N N . ILE A 1 101 ? -9.466 6.182 7.144 1.00 92.25 101 ILE A N 1
ATOM 791 C CA . ILE A 1 101 ? -9.827 5.044 8.009 1.00 92.25 101 ILE A CA 1
ATOM 792 C C . ILE A 1 101 ? -8.954 5.025 9.272 1.00 92.25 101 ILE A C 1
ATOM 794 O O . ILE A 1 101 ? -9.468 4.824 10.374 1.00 92.25 101 ILE A O 1
ATOM 798 N N . SER A 1 102 ? -7.654 5.291 9.133 1.00 91.75 102 SER A N 1
ATOM 799 C CA . SER A 1 102 ? -6.711 5.311 10.259 1.00 91.75 102 SER A CA 1
ATOM 800 C C . SER A 1 102 ? -6.998 6.459 11.233 1.00 91.75 102 SER A C 1
ATOM 802 O O . SER A 1 102 ? -7.012 6.254 12.446 1.00 91.75 102 SER A O 1
ATOM 804 N N . LEU A 1 103 ? -7.314 7.654 10.719 1.00 88.88 103 LEU A N 1
ATOM 805 C CA . LEU A 1 103 ? -7.723 8.804 11.529 1.00 88.88 103 LEU A CA 1
ATOM 806 C C . LEU A 1 103 ? -9.030 8.528 12.276 1.00 88.88 103 LEU A C 1
ATOM 808 O O . LEU A 1 103 ? -9.122 8.836 13.461 1.00 88.88 103 LEU A O 1
ATOM 812 N N . LEU A 1 104 ? -10.017 7.896 11.631 1.00 90.81 104 LEU A N 1
ATOM 813 C CA . LEU A 1 104 ? -11.242 7.449 12.304 1.00 90.81 104 LEU A CA 1
ATOM 814 C C . LEU A 1 104 ? -10.942 6.453 13.433 1.00 90.81 104 LEU A C 1
ATOM 816 O O . LEU A 1 104 ? -11.575 6.530 14.484 1.00 90.81 104 LEU A O 1
ATOM 820 N N . GLY A 1 105 ? -9.956 5.568 13.254 1.00 87.56 105 GLY A N 1
ATOM 821 C CA . GLY A 1 105 ? -9.467 4.666 14.299 1.00 87.56 105 GLY A CA 1
ATOM 822 C C . GLY A 1 105 ? -8.846 5.409 15.487 1.00 87.56 105 GLY A C 1
ATOM 823 O O . GLY A 1 105 ? -9.207 5.148 16.636 1.00 87.56 105 GLY A O 1
ATOM 824 N N . CYS A 1 106 ? -7.974 6.387 15.226 1.00 86.56 106 CYS A N 1
ATOM 825 C CA . CYS A 1 106 ? -7.359 7.218 16.266 1.00 86.56 106 CYS A CA 1
ATOM 826 C C . CYS A 1 106 ? -8.397 8.071 17.016 1.00 86.56 106 CYS A C 1
ATOM 828 O O . CYS A 1 106 ? -8.419 8.080 18.245 1.00 86.56 106 CYS A O 1
ATOM 830 N N . ILE A 1 107 ? -9.295 8.751 16.295 1.00 87.69 107 ILE A N 1
ATOM 831 C CA . ILE A 1 107 ? -10.366 9.575 16.878 1.00 87.69 107 ILE A CA 1
ATOM 832 C C . ILE A 1 107 ? -11.356 8.688 17.648 1.00 87.69 107 ILE A C 1
ATOM 834 O O . ILE A 1 107 ? -11.764 9.039 18.751 1.00 87.69 107 ILE A O 1
ATOM 838 N N . GLY A 1 108 ? -11.707 7.512 17.120 1.00 85.12 108 GLY A N 1
ATOM 839 C CA . GLY A 1 108 ? -12.571 6.546 17.799 1.00 85.12 108 GLY A CA 1
ATOM 840 C C . GLY A 1 108 ? -11.984 6.047 19.121 1.00 85.12 108 GLY A C 1
ATOM 841 O O . GLY A 1 108 ? -12.720 5.914 20.098 1.00 85.12 108 GLY A O 1
ATOM 842 N N . ALA A 1 109 ? -10.663 5.844 19.176 1.00 81.50 109 ALA A N 1
ATOM 843 C CA . ALA A 1 109 ? -9.957 5.493 20.406 1.00 81.50 109 ALA A CA 1
ATOM 844 C C . ALA A 1 109 ? -9.914 6.652 21.421 1.00 81.50 109 ALA A C 1
ATOM 846 O O . ALA A 1 109 ? -10.011 6.401 22.620 1.00 81.50 109 ALA A O 1
ATOM 847 N N . LEU A 1 110 ? -9.802 7.905 20.957 1.00 81.06 110 LEU A N 1
ATOM 848 C CA . LEU A 1 110 ? -9.745 9.096 21.818 1.00 81.06 110 LEU A CA 1
ATOM 849 C C . LEU A 1 110 ? -11.107 9.499 22.395 1.00 81.06 110 LEU A C 1
ATOM 851 O O . LEU A 1 110 ? -11.188 9.895 23.553 1.00 81.06 110 LEU A O 1
ATOM 855 N N . PHE A 1 111 ? -12.172 9.421 21.597 1.00 82.38 111 PHE A N 1
ATOM 856 C CA . PHE A 1 111 ? -13.500 9.911 21.985 1.00 82.38 111 PHE A CA 1
ATOM 857 C C . PHE A 1 111 ? -14.376 8.860 22.684 1.00 82.38 111 PHE A C 1
ATOM 859 O O . PHE A 1 111 ? -15.519 9.168 23.016 1.00 82.38 111 PHE A O 1
ATOM 866 N N . GLU A 1 112 ? -13.888 7.623 22.858 1.00 79.75 112 GLU A N 1
ATOM 867 C CA . GLU A 1 112 ? -14.637 6.467 23.397 1.00 79.75 112 GLU A CA 1
ATOM 868 C C . GLU A 1 112 ? -16.058 6.317 22.800 1.00 79.75 112 GLU A C 1
ATOM 870 O O . GLU A 1 112 ? -16.986 5.794 23.420 1.00 79.75 112 GLU A O 1
ATOM 875 N N . SER A 1 113 ? -16.243 6.768 21.554 1.00 82.94 113 SER A N 1
ATOM 876 C CA . SER A 1 113 ? -17.541 6.770 20.884 1.00 82.94 113 SER A CA 1
ATOM 877 C C . SER A 1 113 ? -17.784 5.439 20.184 1.00 82.94 113 SER A C 1
ATOM 879 O O . SER A 1 113 ? -17.104 5.080 19.219 1.00 82.94 113 SER A O 1
ATOM 881 N N . ILE A 1 114 ? -18.825 4.732 20.627 1.00 82.50 114 ILE A N 1
ATOM 882 C CA . ILE A 1 114 ? -19.246 3.440 20.063 1.00 82.50 114 ILE A CA 1
ATOM 883 C C . ILE A 1 114 ? -19.557 3.561 18.562 1.00 82.50 114 ILE A C 1
ATOM 885 O O . ILE A 1 114 ? -19.312 2.626 17.802 1.00 82.50 114 ILE A O 1
ATOM 889 N N . PHE A 1 115 ? -20.081 4.706 18.113 1.00 85.94 115 PHE A N 1
ATOM 890 C CA . PHE A 1 115 ? -20.396 4.930 16.702 1.00 85.94 115 PHE A CA 1
ATOM 891 C C . PHE A 1 115 ? -19.134 4.986 15.833 1.00 85.94 115 PHE A C 1
ATOM 893 O O . PHE A 1 115 ? -19.066 4.297 14.815 1.00 85.94 115 PHE A O 1
ATOM 900 N N . LEU A 1 116 ? -18.114 5.741 16.257 1.00 84.06 116 LEU A N 1
ATOM 901 C CA . LEU A 1 116 ? -16.846 5.833 15.527 1.00 84.06 116 LEU A CA 1
ATOM 902 C C . LEU A 1 116 ? -16.125 4.485 15.505 1.00 84.06 116 LEU A C 1
ATOM 904 O O . LEU A 1 116 ? -15.611 4.087 14.463 1.00 84.06 116 LEU A O 1
ATOM 908 N N . LEU A 1 117 ? -16.154 3.750 16.620 1.00 83.44 117 LEU A N 1
ATOM 909 C CA . LEU A 1 117 ? -15.563 2.417 16.688 1.00 83.44 117 LEU A CA 1
ATOM 910 C C . LEU A 1 117 ? -16.260 1.440 15.726 1.00 83.44 117 LEU A C 1
ATOM 912 O O . LEU A 1 117 ? -15.589 0.691 15.022 1.00 83.44 117 LEU A O 1
ATOM 916 N N . LYS A 1 118 ? -17.596 1.492 15.625 1.00 87.25 118 LYS A N 1
ATOM 917 C CA . LYS A 1 118 ? -18.361 0.690 14.654 1.00 87.25 118 LYS A CA 1
ATOM 918 C C . LYS A 1 118 ? -18.025 1.039 13.206 1.00 87.25 118 LYS A C 1
ATOM 920 O O . LYS A 1 118 ? -17.882 0.128 12.394 1.00 87.25 118 LYS A O 1
ATOM 925 N N . LEU A 1 119 ? -17.899 2.328 12.883 1.00 88.81 119 LEU A N 1
ATOM 926 C CA . LEU A 1 119 ? -17.497 2.769 11.546 1.00 88.81 119 LEU A CA 1
ATOM 927 C C . LEU A 1 119 ? -16.076 2.320 11.206 1.00 88.81 119 LEU A C 1
ATOM 929 O O . LEU A 1 119 ? -15.854 1.827 10.105 1.00 88.81 119 LEU A O 1
ATOM 933 N N . PHE A 1 120 ? -15.140 2.425 12.151 1.00 89.38 120 PHE A N 1
ATOM 934 C CA . PHE A 1 120 ? -13.777 1.930 11.983 1.00 89.38 120 PHE A CA 1
ATOM 935 C C . PHE A 1 120 ? -13.762 0.424 11.697 1.00 89.38 120 PHE A C 1
ATOM 937 O O . PHE A 1 120 ? -13.202 -0.007 10.691 1.00 89.38 120 PHE A O 1
ATOM 944 N N . THR A 1 121 ? -14.445 -0.380 12.519 1.00 89.38 121 THR A N 1
ATOM 945 C CA . THR A 1 121 ? -14.537 -1.830 12.299 1.00 89.38 121 THR A CA 1
ATOM 946 C C . THR A 1 121 ? -15.188 -2.163 10.954 1.00 89.38 121 THR A C 1
ATOM 948 O O . THR A 1 121 ? -14.682 -3.016 10.230 1.00 89.38 121 THR A O 1
ATOM 951 N N . GLY A 1 122 ? -16.274 -1.477 10.582 1.00 93.06 122 GLY A N 1
ATOM 952 C CA . GLY A 1 122 ? -16.918 -1.657 9.278 1.00 93.06 122 GLY A CA 1
ATOM 953 C C . GLY A 1 122 ? -16.004 -1.288 8.106 1.00 93.06 122 GLY A C 1
ATOM 954 O O . GLY A 1 122 ? -15.948 -2.023 7.122 1.00 93.06 122 GLY A O 1
ATOM 955 N N . GLY A 1 123 ? -15.246 -0.197 8.234 1.00 90.94 123 GLY A N 1
ATOM 956 C CA . GLY A 1 123 ? -14.267 0.249 7.245 1.00 90.94 123 GLY A CA 1
ATOM 957 C C . GLY A 1 123 ? -13.147 -0.765 7.035 1.00 90.94 123 GLY A C 1
ATOM 958 O O . GLY A 1 123 ? -12.858 -1.112 5.897 1.00 90.94 123 GLY A O 1
ATOM 959 N N . ILE A 1 124 ? -12.580 -1.315 8.114 1.00 91.75 124 ILE A N 1
ATOM 960 C CA . ILE A 1 124 ? -11.560 -2.373 8.024 1.00 91.75 124 ILE A CA 1
ATOM 961 C C . ILE A 1 124 ? -12.120 -3.622 7.340 1.00 91.75 124 ILE A C 1
ATOM 963 O O . ILE A 1 124 ? -11.478 -4.164 6.444 1.00 91.75 124 ILE A O 1
ATOM 967 N N . MET A 1 125 ? -13.328 -4.060 7.704 1.00 94.31 125 MET A N 1
ATOM 968 C CA . MET A 1 125 ? -13.955 -5.217 7.055 1.00 94.31 125 MET A CA 1
ATOM 969 C C . MET A 1 125 ? -14.176 -4.987 5.556 1.00 94.31 125 MET A C 1
ATOM 971 O O . MET A 1 125 ? -13.935 -5.890 4.757 1.00 94.31 125 MET A O 1
ATOM 975 N N . LEU A 1 126 ? -14.595 -3.782 5.163 1.00 94.69 126 LEU A N 1
ATOM 976 C CA . LEU A 1 126 ? -14.746 -3.417 3.757 1.00 94.69 126 LEU A CA 1
ATOM 977 C C . LEU A 1 126 ? -13.397 -3.410 3.026 1.00 94.69 126 LEU A C 1
ATOM 979 O O . LEU A 1 126 ? -13.299 -3.981 1.940 1.00 94.69 126 LEU A O 1
ATOM 983 N N . SER A 1 127 ? -12.356 -2.825 3.624 1.00 92.50 127 SER A N 1
ATOM 984 C CA . SER A 1 127 ? -11.005 -2.819 3.055 1.00 92.50 127 SER A CA 1
ATOM 985 C C . SER A 1 127 ? -10.464 -4.231 2.857 1.00 92.50 127 SER A C 1
ATOM 987 O O . SER A 1 127 ? -9.942 -4.519 1.789 1.00 92.50 127 SER A O 1
ATOM 989 N N . LEU A 1 128 ? -10.674 -5.142 3.812 1.00 94.44 128 LEU A N 1
ATOM 990 C CA . LEU A 1 128 ? -10.262 -6.542 3.675 1.00 94.44 128 LEU A CA 1
ATOM 991 C C . LEU A 1 128 ? -10.945 -7.233 2.487 1.00 94.44 128 LEU A C 1
ATOM 993 O O . LEU A 1 128 ? -10.302 -7.959 1.732 1.00 94.44 128 LEU A O 1
ATOM 997 N N . VAL A 1 129 ? -12.244 -6.993 2.279 1.00 96.75 129 VAL A N 1
ATOM 998 C CA . VAL A 1 129 ? -12.956 -7.532 1.109 1.00 96.75 129 VAL A CA 1
ATOM 999 C C . VAL A 1 129 ? -12.378 -6.957 -0.186 1.00 96.75 129 VAL A C 1
ATOM 1001 O O . VAL A 1 129 ? -12.137 -7.707 -1.133 1.00 96.75 129 VAL A O 1
ATOM 1004 N N . LEU A 1 130 ? -12.112 -5.649 -0.230 1.00 94.31 130 LEU A N 1
ATOM 1005 C CA . LEU A 1 130 ? -11.508 -4.995 -1.392 1.00 94.31 130 LEU A CA 1
ATOM 1006 C C . LEU A 1 130 ? -10.085 -5.495 -1.671 1.00 94.31 130 LEU A C 1
ATOM 1008 O O . LEU A 1 130 ? -9.744 -5.706 -2.832 1.00 94.31 130 LEU A O 1
ATOM 1012 N N . GLU A 1 131 ? -9.275 -5.742 -0.643 1.00 93.94 131 GLU A N 1
ATOM 1013 C CA . GLU A 1 131 ? -7.929 -6.308 -0.775 1.00 93.94 131 GLU A CA 1
ATOM 1014 C C . GLU A 1 131 ? -7.965 -7.726 -1.348 1.00 93.94 131 GLU A C 1
ATOM 1016 O O . GLU A 1 131 ? -7.199 -8.034 -2.261 1.00 93.94 131 GLU A O 1
ATOM 1021 N N . VAL A 1 132 ? -8.889 -8.575 -0.885 1.00 97.00 132 VAL A N 1
ATOM 1022 C CA . VAL A 1 132 ? -9.062 -9.930 -1.434 1.00 97.00 132 VAL A CA 1
ATOM 1023 C C . VAL A 1 132 ? -9.486 -9.870 -2.901 1.00 97.00 132 VAL A C 1
ATOM 1025 O O . VAL A 1 132 ? -8.905 -10.561 -3.739 1.00 97.00 132 VAL A O 1
ATOM 1028 N N . LEU A 1 133 ? -10.461 -9.021 -3.241 1.00 97.19 133 LEU A N 1
ATOM 1029 C CA . LEU A 1 133 ? -10.902 -8.837 -4.626 1.00 97.19 133 LEU A CA 1
ATOM 1030 C C . LEU A 1 133 ? -9.771 -8.302 -5.513 1.00 97.19 133 LEU A C 1
ATOM 1032 O O . LEU A 1 133 ? -9.538 -8.837 -6.596 1.00 97.19 133 LEU A O 1
ATOM 1036 N N . SER A 1 134 ? -9.034 -7.298 -5.037 1.00 93.69 134 SER A N 1
ATOM 1037 C CA . SER A 1 134 ? -7.860 -6.747 -5.716 1.00 93.69 134 SER A CA 1
ATOM 1038 C C . SER A 1 134 ? -6.794 -7.822 -5.939 1.00 93.69 134 SER A C 1
ATOM 1040 O O . SER A 1 134 ? -6.311 -7.987 -7.057 1.00 93.69 134 SER A O 1
ATOM 1042 N N . GLY A 1 135 ? -6.494 -8.639 -4.925 1.00 95.75 135 GLY A N 1
ATOM 1043 C CA . GLY A 1 135 ? -5.549 -9.750 -5.028 1.00 95.75 135 GLY A CA 1
ATOM 1044 C C . GLY A 1 135 ? -5.948 -10.776 -6.092 1.00 95.75 135 GLY A C 1
ATOM 1045 O O . GLY A 1 135 ? -5.105 -11.207 -6.881 1.00 95.75 135 GLY A O 1
ATOM 1046 N N . ILE A 1 136 ? -7.238 -11.118 -6.180 1.00 97.31 136 ILE A N 1
ATOM 1047 C CA . ILE A 1 136 ? -7.765 -12.006 -7.229 1.00 97.31 136 ILE A CA 1
ATOM 1048 C C . ILE A 1 136 ? -7.583 -11.372 -8.616 1.00 97.31 136 ILE A C 1
ATOM 1050 O O . ILE A 1 136 ? -7.120 -12.043 -9.544 1.00 97.31 136 ILE A O 1
ATOM 1054 N N . VAL A 1 137 ? -7.901 -10.082 -8.765 1.00 95.69 137 VAL A N 1
ATOM 1055 C CA . VAL A 1 137 ? -7.730 -9.343 -10.027 1.00 95.69 137 VAL A CA 1
ATOM 1056 C C . VAL A 1 137 ? -6.257 -9.298 -10.441 1.00 95.69 137 VAL A C 1
ATOM 1058 O O . VAL A 1 137 ? -5.933 -9.634 -11.581 1.00 95.69 137 VAL A O 1
ATOM 1061 N N . VAL A 1 138 ? -5.353 -8.965 -9.517 1.00 94.50 138 VAL A N 1
ATOM 1062 C CA . VAL A 1 138 ? -3.900 -8.933 -9.749 1.00 94.50 138 VAL A CA 1
ATOM 1063 C C . VAL A 1 138 ? -3.381 -10.309 -10.156 1.00 94.50 138 VAL A C 1
ATOM 1065 O O . VAL A 1 138 ? -2.619 -10.426 -11.116 1.00 94.50 138 VAL A O 1
ATOM 1068 N N . PHE A 1 139 ? -3.821 -11.373 -9.481 1.00 95.94 139 PHE A N 1
ATOM 1069 C CA . PHE A 1 139 ? -3.413 -12.735 -9.816 1.00 95.94 139 PHE A CA 1
ATOM 1070 C C . PHE A 1 139 ? -3.890 -13.168 -11.209 1.00 95.94 139 PHE A C 1
ATOM 1072 O O . PHE A 1 139 ? -3.139 -13.819 -11.950 1.00 95.94 139 PHE A O 1
ATOM 1079 N N . SER A 1 140 ? -5.119 -12.791 -11.572 1.00 96.25 140 SER A N 1
ATOM 1080 C CA . SER A 1 140 ? -5.706 -13.050 -12.889 1.00 96.25 140 SER A CA 1
ATOM 1081 C C . SER A 1 140 ? -4.955 -12.300 -13.996 1.00 96.25 140 SER A C 1
ATOM 1083 O O . SER A 1 140 ? -4.605 -12.877 -15.025 1.00 96.25 140 SER A O 1
ATOM 1085 N N . LEU A 1 141 ? -4.600 -11.035 -13.751 1.00 94.19 141 LEU A N 1
ATOM 1086 C CA . LEU A 1 141 ? -3.940 -10.153 -14.718 1.00 94.19 141 LEU A CA 1
ATOM 1087 C C . LEU A 1 141 ? -2.409 -10.149 -14.618 1.00 94.19 141 LEU A C 1
ATOM 1089 O O . LEU A 1 141 ? -1.755 -9.319 -15.252 1.00 94.19 141 LEU A O 1
ATOM 1093 N N . ARG A 1 142 ? -1.804 -11.089 -13.882 1.00 95.00 142 ARG A N 1
ATOM 1094 C CA . ARG A 1 142 ? -0.357 -11.094 -13.594 1.00 95.00 142 ARG A CA 1
ATOM 1095 C C . ARG A 1 142 ? 0.532 -10.972 -14.834 1.00 95.00 142 ARG A C 1
ATOM 1097 O O . ARG A 1 142 ? 1.564 -10.314 -14.782 1.00 95.00 142 ARG A O 1
ATOM 1104 N N . GLN A 1 143 ? 0.138 -11.584 -15.955 1.00 94.06 143 GLN A N 1
ATOM 1105 C CA . GLN A 1 143 ? 0.912 -11.523 -17.202 1.00 94.06 143 GLN A CA 1
ATOM 1106 C C . GLN A 1 143 ? 0.848 -10.132 -17.842 1.00 94.06 143 GLN A C 1
ATOM 1108 O O . GLN A 1 143 ? 1.871 -9.611 -18.280 1.00 94.06 143 GLN A O 1
ATOM 1113 N N . HIS A 1 144 ? -0.331 -9.507 -17.834 1.00 92.88 144 HIS A N 1
ATOM 1114 C CA . HIS A 1 144 ? -0.512 -8.140 -18.321 1.00 92.88 144 HIS A CA 1
ATOM 1115 C C . HIS A 1 144 ? 0.238 -7.138 -17.443 1.00 92.88 144 HIS A C 1
ATOM 1117 O O . HIS A 1 144 ? 0.971 -6.307 -17.971 1.00 92.88 144 HIS A O 1
ATOM 1123 N N . ILE A 1 145 ? 0.134 -7.271 -16.116 1.00 90.81 145 ILE A N 1
ATOM 1124 C CA . ILE A 1 145 ? 0.865 -6.428 -15.159 1.00 90.81 145 ILE A CA 1
ATOM 1125 C C . ILE A 1 145 ? 2.372 -6.578 -15.371 1.00 90.81 145 ILE A C 1
ATOM 1127 O O . ILE A 1 145 ? 3.071 -5.575 -15.477 1.00 90.81 145 ILE A O 1
ATOM 1131 N N . LYS A 1 146 ? 2.878 -7.811 -15.520 1.00 91.81 146 LYS A N 1
ATOM 1132 C CA . LYS A 1 146 ? 4.298 -8.060 -15.795 1.00 91.81 146 LYS A CA 1
ATOM 1133 C C . LYS A 1 146 ? 4.752 -7.394 -17.092 1.00 91.81 146 LYS A C 1
ATOM 1135 O O . LYS A 1 146 ? 5.782 -6.732 -17.092 1.00 91.81 146 LYS A O 1
ATOM 1140 N N . SER A 1 147 ? 3.999 -7.541 -18.182 1.00 92.44 147 SER A N 1
ATOM 1141 C CA . SER A 1 147 ? 4.351 -6.903 -19.455 1.00 92.44 147 SER A CA 1
ATOM 1142 C C . SER A 1 147 ? 4.310 -5.376 -19.363 1.00 92.44 147 SER A C 1
ATOM 1144 O O . SER A 1 147 ? 5.196 -4.715 -19.893 1.00 92.44 147 SER A O 1
ATOM 1146 N N . SER A 1 148 ? 3.308 -4.814 -18.683 1.00 89.25 148 SER A N 1
ATOM 1147 C CA . SER A 1 148 ? 3.179 -3.366 -18.497 1.00 89.25 148 SER A CA 1
ATOM 1148 C C . SER A 1 148 ? 4.321 -2.807 -17.652 1.00 89.25 148 SER A C 1
ATOM 1150 O O . SER A 1 148 ? 4.907 -1.790 -18.009 1.00 89.25 148 SER A O 1
ATOM 1152 N N . LEU A 1 149 ? 4.679 -3.502 -16.569 1.00 89.56 149 LEU A N 1
ATOM 1153 C CA . LEU A 1 149 ? 5.802 -3.138 -15.713 1.00 89.56 149 LEU A CA 1
ATOM 1154 C C . LEU A 1 149 ? 7.131 -3.218 -16.470 1.00 89.56 149 LEU A C 1
ATOM 1156 O O . LEU A 1 149 ? 7.955 -2.323 -16.342 1.00 89.56 149 LEU A O 1
ATOM 1160 N N . GLN A 1 150 ? 7.332 -4.252 -17.295 1.00 90.81 150 GLN A N 1
ATOM 1161 C CA . GLN A 1 150 ? 8.529 -4.366 -18.134 1.00 90.81 150 GLN A CA 1
ATOM 1162 C C . GLN A 1 150 ? 8.647 -3.206 -19.125 1.00 90.81 150 GLN A C 1
ATOM 1164 O O . GLN A 1 150 ? 9.735 -2.663 -19.285 1.00 90.81 150 GLN A O 1
ATOM 1169 N N . ASN A 1 151 ? 7.543 -2.804 -19.756 1.00 88.31 151 ASN A N 1
ATOM 1170 C CA . ASN A 1 151 ? 7.536 -1.655 -20.659 1.00 88.31 151 ASN A CA 1
ATOM 1171 C C . ASN A 1 151 ? 7.850 -0.354 -19.907 1.00 88.31 151 ASN A C 1
ATOM 1173 O O . ASN A 1 151 ? 8.666 0.432 -20.376 1.00 88.31 151 ASN A O 1
ATOM 1177 N N . PHE A 1 152 ? 7.255 -0.154 -18.727 1.00 85.50 152 PHE A N 1
ATOM 1178 C CA . PHE A 1 152 ? 7.529 1.010 -17.883 1.00 85.50 152 PHE A CA 1
ATOM 1179 C C . PHE A 1 152 ? 9.002 1.076 -17.458 1.00 85.50 152 PHE A C 1
ATOM 1181 O O . PHE A 1 152 ? 9.647 2.101 -17.645 1.00 85.50 152 PHE A O 1
ATOM 1188 N N . LEU A 1 153 ? 9.559 -0.034 -16.964 1.00 88.38 153 LEU A N 1
ATOM 1189 C CA . LEU A 1 153 ? 10.973 -0.126 -16.587 1.00 88.38 153 LEU A CA 1
ATOM 1190 C C . LEU A 1 153 ? 11.907 0.105 -17.779 1.00 88.38 153 LEU A C 1
ATOM 1192 O O . LEU A 1 153 ? 12.975 0.686 -17.618 1.00 88.38 153 LEU A O 1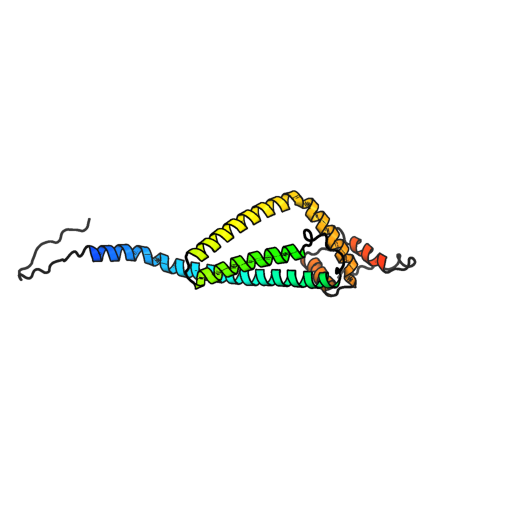
ATOM 1196 N N . MET A 1 154 ? 11.513 -0.328 -18.978 1.00 87.81 154 MET A N 1
ATOM 1197 C CA . MET A 1 154 ? 12.291 -0.090 -20.190 1.00 87.81 154 MET A CA 1
ATOM 1198 C C . MET A 1 154 ? 12.295 1.393 -20.580 1.00 87.81 154 MET A C 1
ATOM 1200 O O . MET A 1 154 ? 13.340 1.901 -20.964 1.00 87.81 154 MET A O 1
ATOM 1204 N N . VAL A 1 155 ? 11.169 2.102 -20.436 1.00 84.44 155 VAL A N 1
ATOM 1205 C CA . VAL A 1 155 ? 11.108 3.563 -20.634 1.00 84.44 155 VAL A CA 1
ATOM 1206 C C . VAL A 1 155 ? 11.937 4.291 -19.575 1.00 84.44 155 VAL A C 1
ATOM 1208 O O . VAL A 1 155 ? 12.732 5.158 -19.922 1.00 84.44 155 VAL A O 1
ATOM 1211 N N . ALA A 1 156 ? 11.832 3.876 -18.312 1.00 83.75 156 ALA A N 1
ATOM 1212 C CA . ALA A 1 156 ? 12.645 4.415 -17.228 1.00 83.75 156 ALA A CA 1
ATOM 1213 C C . ALA A 1 156 ? 14.155 4.237 -17.492 1.00 83.75 156 ALA A C 1
ATOM 1215 O O . ALA A 1 156 ? 14.940 5.147 -17.256 1.00 83.75 156 ALA A O 1
ATOM 1216 N N . MET A 1 157 ? 14.582 3.104 -18.064 1.00 83.75 157 MET A N 1
ATOM 1217 C CA . MET A 1 157 ? 15.981 2.920 -18.477 1.00 83.75 157 MET A CA 1
ATOM 1218 C C . MET A 1 157 ? 16.447 3.910 -19.548 1.00 83.75 157 MET A C 1
ATOM 1220 O O . MET A 1 157 ? 17.625 4.252 -19.560 1.00 83.75 157 MET A O 1
ATOM 1224 N N . LEU A 1 158 ? 15.561 4.355 -20.444 1.00 83.06 158 LEU A N 1
ATOM 1225 C CA . LEU A 1 158 ? 15.906 5.342 -21.473 1.00 83.06 158 LEU A CA 1
ATOM 1226 C C . LEU A 1 158 ? 16.099 6.739 -20.880 1.00 83.06 158 LEU A C 1
ATOM 1228 O O . LEU A 1 158 ? 16.977 7.469 -21.317 1.00 83.06 158 LEU A O 1
ATOM 1232 N N . GLN A 1 159 ? 15.304 7.087 -19.870 1.00 80.75 159 GLN A N 1
ATOM 1233 C CA . GLN A 1 159 ? 15.376 8.377 -19.171 1.00 80.75 159 GLN A CA 1
ATOM 1234 C C . GLN A 1 159 ? 16.433 8.391 -18.059 1.00 80.75 159 GLN A C 1
ATOM 1236 O O . GLN A 1 159 ? 16.645 9.405 -17.403 1.00 80.75 159 GLN A O 1
ATOM 1241 N N . TYR A 1 160 ? 17.137 7.273 -17.863 1.00 82.06 160 TYR A N 1
ATOM 1242 C CA . TYR A 1 160 ? 18.122 7.106 -16.800 1.00 82.06 160 TYR A CA 1
ATOM 1243 C C . TYR A 1 160 ? 19.181 8.220 -16.786 1.00 82.06 160 TYR A C 1
ATOM 1245 O O . TYR A 1 160 ? 19.572 8.662 -15.716 1.00 82.06 160 TYR A O 1
ATOM 1253 N N . GLN A 1 161 ? 19.667 8.696 -17.940 1.00 80.75 161 GLN A N 1
ATOM 1254 C CA . GLN A 1 161 ? 20.712 9.735 -17.958 1.00 80.75 161 GLN A CA 1
ATOM 1255 C C . GLN A 1 161 ? 20.206 11.139 -17.603 1.00 80.75 161 GLN A C 1
ATOM 1257 O O . GLN A 1 161 ? 21.011 11.956 -17.158 1.00 80.75 161 GLN A O 1
ATOM 1262 N N . ASP A 1 162 ? 18.912 11.402 -17.771 1.00 82.69 162 ASP A N 1
ATOM 1263 C CA . ASP A 1 162 ? 18.341 12.743 -17.636 1.00 82.69 162 ASP A CA 1
ATOM 1264 C C . ASP A 1 162 ? 17.935 13.058 -16.186 1.00 82.69 162 ASP A C 1
ATOM 1266 O O . ASP A 1 162 ? 18.045 14.206 -15.753 1.00 82.69 162 ASP A O 1
ATOM 1270 N N . ASP A 1 163 ? 17.561 12.033 -15.411 1.00 79.31 163 ASP A N 1
ATOM 1271 C CA . ASP A 1 163 ? 17.021 12.184 -14.058 1.00 79.31 163 ASP A CA 1
ATOM 1272 C C . ASP A 1 163 ? 17.937 11.559 -12.991 1.00 79.31 163 ASP A C 1
ATOM 1274 O O . ASP A 1 163 ? 18.032 10.336 -12.858 1.00 79.31 163 ASP A O 1
ATOM 1278 N N . LEU A 1 164 ? 18.578 12.399 -12.167 1.00 85.19 164 LEU A N 1
ATOM 1279 C CA . LEU A 1 164 ? 19.458 11.964 -11.065 1.00 85.19 164 LEU A CA 1
ATOM 1280 C C . LEU A 1 164 ? 18.741 11.051 -10.056 1.00 85.19 164 LEU A C 1
ATOM 1282 O O . LEU A 1 164 ? 19.331 10.088 -9.562 1.00 85.19 164 LEU A O 1
ATOM 1286 N N . ASP A 1 165 ? 17.465 11.322 -9.781 1.00 85.19 165 ASP A N 1
ATOM 1287 C CA . ASP A 1 165 ? 16.654 10.510 -8.869 1.00 85.19 165 ASP A CA 1
ATOM 1288 C C . ASP A 1 165 ? 16.406 9.107 -9.438 1.00 85.19 165 ASP A C 1
ATOM 1290 O O . ASP A 1 165 ? 16.442 8.111 -8.712 1.00 85.19 165 ASP A O 1
ATOM 1294 N N . LEU A 1 166 ? 16.216 9.008 -10.758 1.00 83.38 166 LEU A N 1
ATOM 1295 C CA . LEU A 1 166 ? 16.009 7.734 -11.432 1.00 83.38 166 LEU A CA 1
ATOM 1296 C C . LEU A 1 166 ? 17.285 6.891 -11.452 1.00 83.38 166 LEU A C 1
ATOM 1298 O O . LEU A 1 166 ? 17.200 5.669 -11.310 1.00 83.38 166 LEU A O 1
ATOM 1302 N N . GLN A 1 167 ? 18.453 7.534 -11.564 1.00 86.06 167 GLN A N 1
ATOM 1303 C CA . GLN A 1 167 ? 19.747 6.856 -11.458 1.00 86.06 167 GLN A CA 1
ATOM 1304 C C . GLN A 1 167 ? 19.909 6.187 -10.103 1.00 86.06 167 GLN A C 1
ATOM 1306 O O . GLN A 1 167 ? 20.098 4.975 -10.026 1.00 86.06 167 GLN A O 1
ATOM 1311 N N . PHE A 1 168 ? 19.745 6.975 -9.039 1.00 88.62 168 PHE A N 1
ATOM 1312 C CA . PHE A 1 168 ? 19.882 6.493 -7.672 1.00 88.62 168 PHE A CA 1
ATOM 1313 C C . PHE A 1 168 ? 18.932 5.324 -7.380 1.00 88.62 168 PHE A C 1
ATOM 1315 O O . PHE A 1 168 ? 19.356 4.280 -6.888 1.00 88.62 168 PHE A O 1
ATOM 1322 N N . ILE A 1 169 ? 17.650 5.463 -7.732 1.00 88.62 169 ILE A N 1
ATOM 1323 C CA . ILE A 1 169 ? 16.647 4.420 -7.483 1.00 88.62 169 ILE A CA 1
ATOM 1324 C C . ILE A 1 169 ? 16.960 3.149 -8.279 1.00 88.62 169 ILE A C 1
ATOM 1326 O O . ILE A 1 169 ? 16.842 2.043 -7.749 1.00 88.62 169 ILE A O 1
ATOM 1330 N N . MET A 1 170 ? 17.337 3.277 -9.552 1.00 86.12 170 MET A N 1
ATOM 1331 C CA . MET A 1 170 ? 17.603 2.121 -10.402 1.00 86.12 170 MET A CA 1
ATOM 1332 C C . MET A 1 170 ? 18.858 1.359 -9.959 1.00 86.12 170 MET A C 1
ATOM 1334 O O . MET A 1 170 ? 18.825 0.127 -9.932 1.00 86.12 170 MET A O 1
ATOM 1338 N N . ASP A 1 171 ? 19.922 2.062 -9.565 1.00 89.00 171 ASP A N 1
ATOM 1339 C CA . ASP A 1 171 ? 21.146 1.448 -9.043 1.00 89.00 171 ASP A CA 1
ATOM 1340 C C . ASP A 1 171 ? 20.885 0.705 -7.726 1.00 89.00 171 ASP A C 1
ATOM 1342 O O . ASP A 1 171 ? 21.289 -0.450 -7.581 1.00 89.00 171 ASP A O 1
ATOM 1346 N N . GLU A 1 172 ? 20.127 1.303 -6.801 1.00 90.88 172 GLU A N 1
ATOM 1347 C CA . GLU A 1 172 ? 19.732 0.661 -5.538 1.00 90.88 172 GLU A CA 1
ATOM 1348 C C . GLU A 1 172 ? 18.875 -0.592 -5.768 1.00 90.88 172 GLU A C 1
ATOM 1350 O O . GLU A 1 172 ? 19.096 -1.636 -5.149 1.00 90.88 172 GLU A O 1
ATOM 1355 N N . ILE A 1 173 ? 17.914 -0.532 -6.696 1.00 90.06 173 ILE A N 1
ATOM 1356 C CA . ILE A 1 173 ? 17.077 -1.684 -7.055 1.00 90.06 173 ILE A CA 1
ATOM 1357 C C . ILE A 1 173 ? 17.936 -2.808 -7.646 1.00 90.06 173 ILE A C 1
ATOM 1359 O O . ILE A 1 173 ? 17.796 -3.965 -7.241 1.00 90.06 173 ILE A O 1
ATOM 1363 N N . GLN A 1 174 ? 18.830 -2.492 -8.587 1.00 89.06 174 GLN A N 1
ATOM 1364 C CA . GLN A 1 174 ? 19.694 -3.482 -9.237 1.00 89.06 174 GLN A CA 1
ATOM 1365 C C . GLN A 1 174 ? 20.703 -4.096 -8.261 1.00 89.06 174 GLN A C 1
ATOM 1367 O O . GLN A 1 174 ? 20.882 -5.318 -8.261 1.00 89.06 174 GLN A O 1
ATOM 1372 N N . ALA A 1 175 ? 21.293 -3.287 -7.378 1.00 88.94 175 ALA A N 1
ATOM 1373 C CA . ALA A 1 175 ? 22.181 -3.749 -6.318 1.00 88.94 175 ALA A CA 1
ATOM 1374 C C . ALA A 1 175 ? 21.437 -4.613 -5.286 1.00 88.94 175 ALA A C 1
ATOM 1376 O O . ALA A 1 175 ? 21.916 -5.687 -4.918 1.00 88.94 175 ALA A O 1
ATOM 1377 N N . GLY A 1 176 ? 20.241 -4.205 -4.856 1.00 90.44 176 GLY A N 1
ATOM 1378 C CA . GLY A 1 176 ? 19.441 -4.940 -3.875 1.00 90.44 176 GLY A CA 1
ATOM 1379 C C . GLY A 1 176 ? 18.924 -6.287 -4.389 1.00 90.44 176 GLY A C 1
ATOM 1380 O O . GLY A 1 176 ? 18.909 -7.271 -3.650 1.00 90.44 176 GLY A O 1
ATOM 1381 N N . LEU A 1 177 ? 18.531 -6.355 -5.664 1.00 90.00 177 LEU A N 1
ATOM 1382 C CA . LEU A 1 177 ? 18.014 -7.573 -6.304 1.00 90.00 177 LEU A CA 1
ATOM 1383 C C . LEU A 1 177 ? 19.097 -8.412 -6.995 1.00 90.00 177 LEU A C 1
ATOM 1385 O O . LEU A 1 177 ? 18.789 -9.502 -7.481 1.00 90.00 177 LEU A O 1
ATOM 1389 N N . GLN A 1 178 ? 20.341 -7.924 -7.049 1.00 90.00 178 GLN A N 1
ATOM 1390 C CA . GLN A 1 178 ? 21.460 -8.568 -7.749 1.00 90.00 178 GLN A CA 1
ATOM 1391 C C . GLN A 1 178 ? 21.112 -8.896 -9.214 1.00 90.00 178 GLN A C 1
ATOM 1393 O O . GLN A 1 1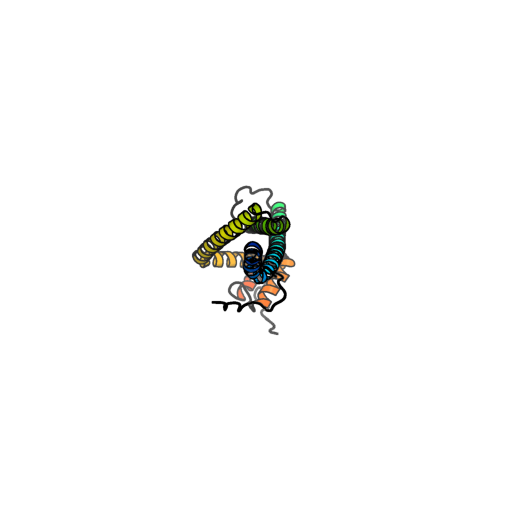78 ? 21.425 -9.970 -9.733 1.00 90.00 178 GLN A O 1
ATOM 1398 N N . CYS A 1 179 ? 20.421 -7.972 -9.884 1.00 89.62 179 CYS A N 1
ATOM 1399 C CA . CYS A 1 179 ? 19.974 -8.120 -11.267 1.00 89.62 179 CYS A CA 1
ATOM 1400 C C . CYS A 1 179 ? 20.459 -6.957 -12.137 1.00 89.62 179 CYS A C 1
ATOM 1402 O O . CYS A 1 179 ? 20.670 -5.855 -11.650 1.00 89.62 179 CYS A O 1
ATOM 1404 N N . CYS A 1 180 ? 20.597 -7.188 -13.444 1.00 87.75 180 CYS A N 1
ATOM 1405 C CA . CYS A 1 180 ? 21.024 -6.170 -14.403 1.00 87.75 180 CYS A CA 1
ATOM 1406 C C . CYS A 1 180 ? 20.149 -6.248 -15.658 1.00 87.75 180 CYS A C 1
ATOM 1408 O O . CYS A 1 180 ? 20.078 -7.303 -16.297 1.00 87.75 180 CYS A O 1
ATOM 1410 N N . GLY A 1 181 ? 19.489 -5.143 -16.015 1.00 86.00 181 GLY A N 1
ATOM 1411 C CA . GLY A 1 181 ? 18.507 -5.136 -17.103 1.00 86.00 181 GLY A CA 1
ATOM 1412 C C . GLY A 1 181 ? 17.074 -5.434 -16.634 1.00 86.00 181 GLY A C 1
ATOM 1413 O O . GLY A 1 181 ? 16.852 -5.863 -15.505 1.00 86.00 181 GLY A O 1
ATOM 1414 N N . VAL A 1 182 ? 16.086 -5.232 -17.511 1.00 87.50 182 VAL A N 1
ATOM 1415 C CA . VAL A 1 182 ? 14.676 -5.587 -17.241 1.00 87.50 182 VAL A CA 1
ATOM 1416 C C . VAL A 1 182 ? 14.447 -7.083 -17.472 1.00 87.50 182 VAL A C 1
ATOM 1418 O O . VAL A 1 182 ? 13.741 -7.755 -16.719 1.00 87.50 182 VAL A O 1
ATOM 1421 N N . LYS A 1 183 ? 15.031 -7.611 -18.549 1.00 87.00 183 LYS A N 1
ATOM 1422 C CA . LYS A 1 183 ? 15.054 -9.031 -18.919 1.00 87.00 183 LYS A CA 1
ATOM 1423 C C . LYS A 1 183 ? 16.479 -9.561 -18.996 1.00 87.00 183 LYS A C 1
ATOM 1425 O O . LYS A 1 183 ? 16.700 -10.736 -18.714 1.00 87.00 183 LYS A O 1
ATOM 1430 N N . SER A 1 184 ? 17.426 -8.731 -19.426 1.00 85.75 184 SER A N 1
ATOM 1431 C CA . SER A 1 184 ? 18.824 -9.117 -19.599 1.00 85.75 184 SER A CA 1
ATOM 1432 C C . SER A 1 184 ? 19.738 -7.899 -19.540 1.00 85.75 184 SER A C 1
ATOM 1434 O O . SER A 1 184 ? 19.343 -6.805 -19.928 1.00 85.75 184 SER A O 1
ATOM 1436 N N . TYR A 1 185 ? 21.006 -8.103 -19.182 1.00 82.06 185 TYR A N 1
ATOM 1437 C CA . TYR A 1 185 ? 22.040 -7.062 -19.213 1.00 82.06 185 TYR A CA 1
ATOM 1438 C C . TYR A 1 185 ? 22.179 -6.379 -20.589 1.00 82.06 185 TYR A C 1
ATOM 1440 O O . TYR A 1 185 ? 22.675 -5.259 -20.689 1.00 82.06 185 TYR A O 1
ATOM 1448 N N . LEU A 1 186 ? 21.731 -7.044 -21.663 1.00 83.56 186 LEU A N 1
ATOM 1449 C CA . LEU A 1 186 ? 21.704 -6.494 -23.018 1.00 83.56 186 LEU A CA 1
ATOM 1450 C C . LEU A 1 186 ? 20.736 -5.314 -23.181 1.00 83.56 186 LEU A C 1
ATOM 1452 O O . LEU A 1 186 ? 20.928 -4.537 -24.113 1.00 83.56 186 LEU A O 1
ATOM 1456 N N . ASP A 1 187 ? 19.752 -5.147 -22.292 1.00 84.00 187 ASP A N 1
ATOM 1457 C CA . ASP A 1 187 ? 18.777 -4.049 -22.356 1.00 84.00 187 ASP A CA 1
ATO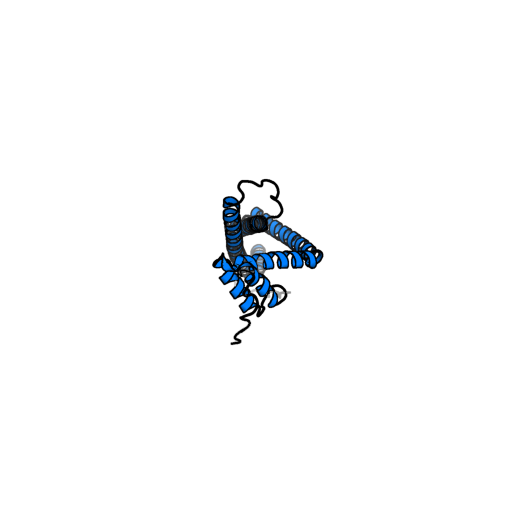M 1458 C C . ASP A 1 187 ? 19.469 -2.675 -22.267 1.00 84.00 187 ASP A C 1
ATOM 1460 O O . ASP A 1 187 ? 19.062 -1.722 -22.929 1.00 84.00 187 ASP A O 1
ATOM 1464 N N . TRP A 1 188 ? 20.606 -2.596 -21.569 1.00 81.38 188 TRP A N 1
ATOM 1465 C CA . TRP A 1 188 ? 21.428 -1.387 -21.494 1.00 81.38 188 TRP A CA 1
ATOM 1466 C C . TRP A 1 188 ? 22.051 -0.982 -22.831 1.00 81.38 188 TRP A C 1
ATOM 1468 O O . TRP A 1 188 ? 22.273 0.204 -23.063 1.00 81.38 188 TRP A O 1
ATOM 1478 N N . LYS A 1 189 ? 22.288 -1.927 -23.753 1.00 75.81 189 LYS A N 1
ATOM 1479 C CA . LYS A 1 189 ? 22.810 -1.602 -25.093 1.00 75.81 189 LYS A CA 1
ATOM 1480 C C . LYS A 1 189 ? 21.850 -0.717 -25.878 1.00 75.81 189 LYS A C 1
ATOM 1482 O O . LYS A 1 189 ? 22.310 0.095 -26.674 1.00 75.81 189 LYS A O 1
ATOM 1487 N N . ALA A 1 190 ? 20.543 -0.857 -25.640 1.00 67.56 190 ALA A N 1
ATOM 1488 C CA . ALA A 1 190 ? 19.557 0.026 -26.241 1.00 67.56 190 ALA A CA 1
ATOM 1489 C C . ALA A 1 190 ? 19.789 1.469 -25.780 1.00 67.56 190 ALA A C 1
ATOM 1491 O O . ALA A 1 190 ? 19.850 2.345 -26.631 1.00 67.56 190 ALA A O 1
ATOM 1492 N N . ASN A 1 191 ? 20.031 1.701 -24.484 1.00 62.91 191 ASN A N 1
ATOM 1493 C CA . ASN A 1 191 ? 20.292 3.036 -23.937 1.00 62.91 191 ASN A CA 1
ATOM 1494 C C . ASN A 1 191 ? 21.534 3.700 -24.567 1.00 62.91 191 ASN A C 1
ATOM 1496 O O . ASN A 1 191 ? 21.506 4.868 -24.942 1.00 62.91 191 ASN A O 1
ATOM 1500 N N . PHE A 1 192 ? 22.609 2.932 -24.783 1.00 59.28 192 PHE A N 1
ATOM 1501 C CA . PHE A 1 192 ? 23.819 3.446 -25.435 1.00 59.28 192 PHE A CA 1
ATOM 1502 C C . PHE A 1 192 ? 23.601 3.826 -26.907 1.00 59.28 192 PHE A C 1
ATOM 1504 O O . PHE A 1 192 ? 24.240 4.757 -27.388 1.00 59.28 192 PHE A O 1
ATOM 1511 N N . CYS A 1 193 ? 22.700 3.152 -27.629 1.00 52.44 193 CYS A N 1
ATOM 1512 C CA . CYS A 1 193 ? 22.465 3.421 -29.051 1.00 52.44 193 CYS A CA 1
ATOM 1513 C C . CYS A 1 193 ? 21.818 4.786 -29.344 1.00 52.44 193 CYS A C 1
ATOM 1515 O O . CYS A 1 193 ? 21.903 5.231 -30.487 1.00 52.44 193 CYS A O 1
ATOM 1517 N N . TYR A 1 194 ? 21.218 5.468 -28.362 1.00 50.59 194 TYR A N 1
ATOM 1518 C CA . TYR A 1 194 ? 20.583 6.775 -28.587 1.00 50.59 194 TYR A CA 1
ATOM 1519 C C . TYR A 1 194 ? 21.577 7.946 -28.612 1.00 50.59 194 TYR A C 1
ATOM 1521 O O . TYR A 1 194 ? 21.257 8.993 -29.169 1.00 50.59 194 TYR A O 1
ATOM 1529 N N . CYS A 1 195 ? 22.802 7.760 -28.103 1.00 46.31 195 CYS A N 1
ATOM 1530 C CA . CYS A 1 195 ? 23.811 8.824 -28.033 1.00 46.31 195 CYS A CA 1
ATOM 1531 C C . CYS A 1 195 ? 24.973 8.673 -29.024 1.00 46.31 195 CYS A C 1
ATOM 1533 O O . CYS A 1 195 ? 25.881 9.503 -28.995 1.00 46.31 195 CYS A O 1
ATOM 1535 N N . LEU A 1 196 ? 24.984 7.659 -29.903 1.00 40.19 196 LEU A N 1
ATOM 1536 C CA . LEU A 1 196 ? 26.090 7.474 -30.849 1.00 40.19 196 LEU A CA 1
ATOM 1537 C C . LEU A 1 196 ? 25.718 7.930 -32.266 1.00 40.19 196 LEU A C 1
ATOM 1539 O O . LEU A 1 196 ? 24.925 7.246 -32.915 1.00 40.19 196 LEU A O 1
ATOM 1543 N N . PRO A 1 197 ? 26.320 9.002 -32.835 1.00 41.91 197 PRO A N 1
ATOM 1544 C CA . PRO A 1 197 ? 26.434 9.092 -34.285 1.00 41.91 197 PRO A CA 1
ATOM 1545 C C . PRO A 1 197 ? 26.974 7.761 -34.823 1.00 41.91 197 PRO A C 1
ATOM 1547 O O . PRO A 1 197 ? 27.899 7.192 -34.245 1.00 41.91 197 PRO A O 1
ATOM 1550 N N . ALA A 1 198 ? 26.373 7.268 -35.909 1.00 47.41 198 ALA A N 1
ATOM 1551 C CA . ALA A 1 198 ? 26.413 5.892 -36.434 1.00 47.41 198 ALA A CA 1
ATOM 1552 C C . ALA A 1 198 ? 27.801 5.251 -36.704 1.00 47.41 198 ALA A C 1
ATOM 1554 O O . ALA A 1 198 ? 27.881 4.157 -37.256 1.00 47.41 198 ALA A O 1
ATOM 1555 N N . ASN A 1 199 ? 28.901 5.889 -36.307 1.00 46.59 199 ASN A N 1
ATOM 1556 C CA . ASN A 1 199 ? 30.265 5.553 -36.693 1.00 46.59 199 ASN A CA 1
ATOM 1557 C C . ASN A 1 199 ? 31.125 4.951 -35.565 1.00 46.59 199 ASN A C 1
ATOM 1559 O O . ASN A 1 199 ? 32.305 4.709 -35.799 1.00 46.59 199 ASN A O 1
ATOM 1563 N N . TYR A 1 200 ? 30.595 4.694 -34.361 1.00 45.47 200 TYR A N 1
ATOM 1564 C CA . TYR A 1 200 ? 31.410 4.139 -33.261 1.00 45.47 200 TYR A CA 1
ATOM 1565 C C . TYR A 1 200 ? 30.759 3.027 -32.430 1.00 45.47 200 TYR A C 1
ATOM 1567 O O . TYR A 1 200 ? 31.237 2.696 -31.346 1.00 45.47 200 TYR A O 1
ATOM 1575 N N . ALA A 1 201 ? 29.744 2.353 -32.970 1.00 46.00 201 ALA A N 1
ATOM 1576 C CA . ALA A 1 201 ? 29.099 1.204 -32.325 1.00 46.00 201 ALA A CA 1
ATOM 1577 C C . ALA A 1 201 ? 29.995 -0.058 -32.181 1.00 46.00 201 ALA A C 1
ATOM 1579 O O . ALA A 1 201 ? 29.486 -1.144 -31.919 1.00 46.00 201 ALA A O 1
ATOM 1580 N N . MET A 1 202 ? 31.320 0.045 -32.346 1.00 43.12 202 MET A N 1
ATOM 1581 C CA . MET A 1 202 ? 32.236 -1.103 -32.398 1.00 43.12 202 MET A CA 1
ATOM 1582 C C . MET A 1 202 ? 33.524 -0.913 -31.581 1.00 43.12 202 MET A C 1
ATOM 1584 O O . MET A 1 202 ? 34.561 -1.454 -31.950 1.00 43.12 202 MET A O 1
ATOM 1588 N N . SER A 1 203 ? 33.519 -0.146 -30.486 1.00 42.38 203 SER A N 1
ATOM 1589 C CA . SER A 1 203 ? 34.679 -0.175 -29.582 1.00 42.38 203 SER A CA 1
ATOM 1590 C C . SER A 1 203 ? 34.366 0.335 -28.180 1.00 42.38 203 SER A C 1
ATOM 1592 O O . SER A 1 203 ? 34.559 1.511 -27.897 1.00 42.38 203 SER A O 1
ATOM 1594 N N . SER A 1 204 ? 33.839 -0.539 -27.316 1.00 42.97 204 SER A N 1
ATOM 1595 C CA . SER A 1 204 ? 34.084 -0.559 -25.855 1.00 42.97 204 SER A CA 1
ATOM 1596 C C . SER A 1 204 ? 33.096 -1.493 -25.145 1.00 42.97 204 SER A C 1
ATOM 1598 O O . SER A 1 204 ? 32.175 -1.076 -24.455 1.00 42.97 204 SER A O 1
ATOM 1600 N N . VAL A 1 205 ? 33.310 -2.804 -25.284 1.00 43.81 205 VAL A N 1
ATOM 1601 C CA . VAL A 1 205 ? 32.835 -3.773 -24.284 1.00 43.81 205 VAL A CA 1
ATOM 1602 C C . VAL A 1 205 ? 34.057 -4.207 -23.486 1.00 43.81 205 VAL A C 1
ATOM 1604 O O . VAL A 1 205 ? 34.676 -5.222 -23.780 1.00 43.81 205 VAL A O 1
ATOM 1607 N N . HIS A 1 206 ? 34.423 -3.403 -22.492 1.00 35.62 206 HIS A N 1
ATOM 1608 C CA . HIS A 1 206 ? 35.196 -3.874 -21.349 1.00 35.62 206 HIS A CA 1
ATOM 1609 C C . HIS A 1 206 ? 34.314 -3.673 -20.119 1.00 35.62 206 HIS A C 1
ATOM 1611 O O . HIS A 1 206 ? 34.396 -2.665 -19.425 1.00 35.62 206 HIS A O 1
ATOM 1617 N N . PHE A 1 207 ? 33.417 -4.634 -19.888 1.00 41.50 207 PHE A N 1
ATOM 1618 C CA . PHE A 1 207 ? 32.823 -4.813 -18.569 1.00 41.50 207 PHE A CA 1
ATOM 1619 C C . PHE A 1 207 ? 33.966 -5.199 -17.627 1.00 41.50 207 PHE A C 1
ATOM 1621 O O . PHE A 1 207 ? 34.485 -6.315 -17.693 1.00 41.50 207 PHE A O 1
ATOM 1628 N N . HIS A 1 208 ? 34.408 -4.250 -16.807 1.00 31.12 208 HIS A N 1
ATOM 1629 C CA . HIS A 1 208 ? 35.254 -4.545 -15.663 1.00 31.12 208 HIS A CA 1
ATOM 1630 C C . HIS A 1 208 ? 34.370 -5.209 -14.605 1.00 31.12 208 HIS A C 1
ATOM 1632 O O . HIS A 1 208 ? 33.511 -4.567 -14.010 1.00 31.12 208 HIS A O 1
ATOM 1638 N N . TYR A 1 209 ? 34.564 -6.513 -14.428 1.00 38.88 209 TYR A N 1
ATOM 1639 C CA . TYR A 1 209 ? 34.152 -7.230 -13.228 1.00 38.88 209 TYR A CA 1
ATOM 1640 C C . TYR A 1 209 ? 35.058 -6.786 -12.076 1.00 38.88 209 TYR A C 1
ATOM 1642 O O . TYR A 1 209 ? 36.272 -6.987 -12.167 1.00 38.88 209 TYR A O 1
ATOM 1650 N N . SER A 1 210 ? 34.456 -6.239 -11.023 1.00 34.72 210 SER A N 1
ATOM 1651 C CA . SER A 1 210 ? 34.964 -6.232 -9.647 1.00 34.72 210 SER A CA 1
ATOM 1652 C C . SER A 1 210 ? 33.775 -6.285 -8.704 1.00 34.72 210 SER A C 1
ATOM 1654 O O . SER A 1 210 ? 32.875 -5.439 -8.888 1.00 34.72 210 SER A O 1
#

pLDDT: mean 75.32, std 19.36, range [31.12, 97.31]

Sequence (210 aa):
FPHPCTPLSPDGQESGCSWNPTRQWYLLHQSSHLPLDSFSHCAKCLTFTWNTIFSIIGLFILAIGIWGLSEKESLESERITYLGSDPMLFFVLVGLVATSISLLGCIGALFESIFLLKLFTGGIMLSLVLEVLSGIVVFSLRQHIKSSLQNFLMVAMLQYQDDLDLQFIMDEIQAGLQCCGVKSYLDWKANFCYCLPANYAMSSVHFHYS

Secondary structure (DSSP, 8-state):
-PPPPPPP-SS---------HHHHHHHHHHHHHHHHHHHHHHHHHHHHHHHHHHHHHHHHHHHHHHHHHHHHHTT-TT-TT-TT--HHHHHHHHHHHHHHHHHHHHHHHHHT-HHHHHHHHHHHHHHHHHHHHHHHHHHHTHHHHHHHHHHHHHHHHHSTTT-HHHHHHHHHHHHHHT--SSS-TTHHHHHHHTS--TT-TTS-------